Protein AF-A0AAU0W677-F1 (afdb_monomer_lite)

Foldseek 3Di:
DDDPLLLLVLLVVLQQAAQPVVQVDDDDPDDPGHGHDLVQLCVQLVHDSVVNVCSNVCVDQADDPSSLVSSCVSSVPDQVSSCSSQVSNVHHRQADLAFDLDDDPVNVVVQAVPLLWWKWKAILLQATFFTYVLVCLQFNDLVPLPADNRHLLSSQQPQDPPDRPQRSTPFDKAWPVGPLVVNLQSLLSLLVVCVNNVNHPVSVVSLVVSCVRGPSSVVSNPVNDHDHCAWTWMWTCHPPLGTAIWIWGWDADPPNNMTMIITHDPPPDPNSVSSVVSSVVRPPDDDRDGPDDPDDPPPDDPDDDDDDDDDDDDDDDDDDDDDDDDDD

Secondary structure (DSSP, 8-state):
-PPP-HHHHHHHHHHHHS-GGGGT----S---SSS--HHHHHHHHT--HHHHHHHHTT------HHHHHHHHHHTT--HHHHHHHHHHTT------SS---PPPHHHHHHHHH--SS-EEEE-TTSBEEEE-HHHHHHH--GGGS--GGGBHHHHHT---SSS--S-SSSS-EEESS-HHHHHHHHHHHHHHHHHH-TT-HHHHHHHHHHHHH-HHHHHHHHS-------EEEEEEEETTTEEEEEEEEEEEETTTTEEEEEEE--TTSHHHHHHHHHHHTS-SS--PPP---------PPPPPPPP---------------------

Radius of gyration: 30.68 Å; chains: 1; bounding box: 69×116×63 Å

pLDDT: mean 76.36, std 19.57, range [29.12, 96.31]

Structure (mmCIF, N/CA/C/O backbone):
data_AF-A0AAU0W677-F1
#
_entry.id   AF-A0AAU0W677-F1
#
loop_
_atom_site.group_PDB
_atom_site.id
_atom_site.type_symbol
_atom_site.label_atom_id
_atom_site.label_alt_id
_atom_site.label_comp_id
_atom_site.label_asym_id
_atom_site.label_entity_id
_atom_site.label_seq_id
_atom_site.pdbx_PDB_ins_code
_atom_site.Cartn_x
_atom_site.Cartn_y
_atom_site.Cartn_z
_atom_site.occupancy
_atom_site.B_iso_or_equiv
_atom_site.auth_seq_id
_atom_site.auth_comp_id
_atom_site.auth_asym_id
_atom_site.auth_atom_id
_atom_site.pdbx_PDB_model_num
ATOM 1 N N . MET A 1 1 ? -9.216 31.656 20.954 1.00 34.53 1 MET A N 1
ATOM 2 C CA . MET A 1 1 ? -10.032 30.830 20.037 1.00 34.53 1 MET A CA 1
ATOM 3 C C . MET A 1 1 ? -10.208 29.459 20.668 1.00 34.53 1 MET A C 1
ATOM 5 O O . MET A 1 1 ? -9.208 28.826 20.977 1.00 34.53 1 MET A O 1
ATOM 9 N N . ALA A 1 2 ? -11.440 29.054 20.987 1.00 43.66 2 ALA A N 1
ATOM 10 C CA . ALA A 1 2 ? -11.694 27.770 21.637 1.00 43.66 2 ALA A CA 1
ATOM 11 C C . ALA A 1 2 ? -11.355 26.629 20.665 1.00 43.66 2 ALA A C 1
ATOM 13 O O . ALA A 1 2 ? -11.921 26.569 19.579 1.00 43.66 2 ALA A O 1
ATOM 14 N N . SER A 1 3 ? -10.411 25.765 21.047 1.00 54.38 3 SER A N 1
ATOM 15 C CA . SER A 1 3 ? -10.082 24.542 20.310 1.00 54.38 3 SER A CA 1
ATOM 16 C C . SER A 1 3 ? -11.354 23.708 20.126 1.00 54.38 3 SER A C 1
ATOM 18 O O . SER A 1 3 ? -11.997 23.326 21.108 1.00 54.38 3 SER A O 1
ATOM 20 N N . THR A 1 4 ? -11.766 23.500 18.876 1.00 66.25 4 THR A N 1
ATOM 21 C CA . THR A 1 4 ? -12.970 22.741 18.531 1.00 66.25 4 THR A CA 1
ATOM 22 C C . THR A 1 4 ? -12.808 21.301 19.013 1.00 66.25 4 THR A C 1
ATOM 24 O O . THR A 1 4 ? -11.886 20.597 18.612 1.00 66.25 4 THR A O 1
ATOM 27 N N . ASN A 1 5 ? -13.708 20.845 19.890 1.00 82.50 5 ASN A N 1
ATOM 28 C CA . ASN A 1 5 ? -13.717 19.474 20.401 1.00 82.50 5 ASN A CA 1
ATOM 29 C C . ASN A 1 5 ? -14.200 18.488 19.322 1.00 82.50 5 ASN A C 1
ATOM 31 O O . ASN A 1 5 ? -15.335 18.006 19.368 1.00 82.50 5 ASN A O 1
ATOM 35 N N . HIS A 1 6 ? -13.344 18.198 18.342 1.00 84.44 6 HIS A N 1
ATOM 36 C CA . HIS A 1 6 ? -13.642 17.273 17.247 1.00 84.44 6 HIS A CA 1
ATOM 37 C C . HIS A 1 6 ? -14.085 15.894 17.762 1.00 84.44 6 HIS A C 1
ATOM 39 O O . HIS A 1 6 ? -15.033 15.321 17.229 1.00 84.44 6 HIS A O 1
ATOM 45 N N . PHE A 1 7 ? -13.482 15.411 18.856 1.00 87.81 7 PHE A N 1
ATOM 46 C CA . PHE A 1 7 ? -13.848 14.146 19.496 1.00 87.81 7 PHE A CA 1
ATOM 47 C C . PHE A 1 7 ? -15.289 14.130 20.011 1.00 87.81 7 PHE A C 1
ATOM 49 O O . PHE A 1 7 ? -16.065 13.245 19.656 1.00 87.81 7 PHE A O 1
ATOM 56 N N . GLY A 1 8 ? -15.679 15.110 20.829 1.00 89.00 8 GLY A N 1
ATOM 57 C CA . GLY A 1 8 ? -17.031 15.137 21.391 1.00 89.00 8 GLY A CA 1
ATOM 58 C C . GLY A 1 8 ? -18.118 15.406 20.354 1.00 89.00 8 GLY A C 1
ATOM 59 O O . GLY A 1 8 ? -19.223 14.882 20.494 1.00 89.00 8 GLY A O 1
ATOM 60 N N . VAL A 1 9 ? -17.804 16.160 19.295 1.00 88.75 9 VAL A N 1
ATOM 61 C CA . VAL A 1 9 ? -18.711 16.359 18.153 1.00 88.75 9 VAL A CA 1
ATOM 62 C C . VAL A 1 9 ? -18.937 15.040 17.410 1.00 88.75 9 VAL A C 1
ATOM 64 O O . VAL A 1 9 ? -20.088 14.656 17.201 1.00 88.75 9 VAL A O 1
ATOM 67 N N . ALA A 1 10 ? -17.865 14.317 17.073 1.00 88.75 10 ALA A N 1
ATOM 68 C CA . ALA A 1 10 ? -17.961 13.025 16.395 1.00 88.75 10 ALA A CA 1
ATOM 69 C C . ALA A 1 10 ? -18.711 11.990 17.253 1.00 88.75 10 ALA A C 1
ATOM 71 O O . ALA A 1 10 ? -19.648 11.342 16.779 1.00 88.75 10 ALA A O 1
ATOM 72 N N . LEU A 1 11 ? -18.374 11.905 18.546 1.00 89.19 11 LEU A N 1
ATOM 73 C CA . LEU A 1 11 ? -19.016 11.007 19.506 1.00 89.19 11 LEU A CA 1
ATOM 74 C C . LEU A 1 11 ? -20.527 11.257 19.611 1.00 89.19 11 LEU A C 1
ATOM 76 O O . LEU A 1 11 ? -21.315 10.311 19.557 1.00 89.19 11 LEU A O 1
ATOM 80 N N . ARG A 1 12 ? -20.940 12.528 19.715 1.00 88.88 12 ARG A N 1
ATOM 81 C CA . ARG A 1 12 ? -22.358 12.909 1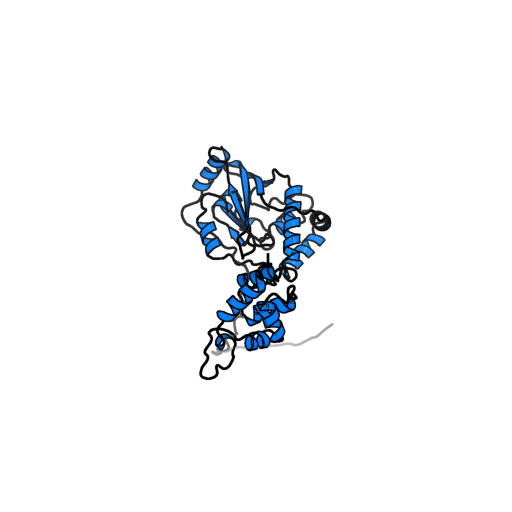9.735 1.00 88.88 12 ARG A CA 1
ATOM 82 C C . ARG A 1 12 ? -23.059 12.506 18.437 1.00 88.88 12 ARG A C 1
ATOM 84 O O . ARG A 1 12 ? -24.114 11.878 18.495 1.00 88.88 12 ARG A O 1
ATOM 91 N N . GLY A 1 13 ? -22.453 12.818 17.292 1.00 88.38 13 GLY A N 1
ATOM 92 C CA . GLY A 1 13 ? -23.018 12.511 15.979 1.00 88.38 13 GLY A CA 1
ATOM 93 C C . GLY A 1 13 ? -23.208 11.011 15.734 1.00 88.38 13 GLY A C 1
ATOM 94 O O . GLY A 1 13 ? -24.194 10.609 15.123 1.00 88.38 13 GLY A O 1
ATOM 95 N N . TRP A 1 14 ? -22.302 10.150 16.206 1.00 88.69 14 TRP A N 1
ATOM 96 C CA . TRP A 1 14 ? -22.493 8.692 16.132 1.00 88.69 14 TRP A CA 1
ATOM 97 C C . TRP A 1 14 ? -23.522 8.169 17.133 1.00 88.69 14 TRP A C 1
ATOM 99 O O . TRP A 1 14 ? -24.350 7.335 16.771 1.00 88.69 14 TRP A O 1
ATOM 109 N N . ARG A 1 15 ? -23.537 8.694 18.364 1.00 89.94 15 ARG A N 1
ATOM 110 C CA . ARG A 1 15 ? -24.525 8.307 19.381 1.00 89.94 15 ARG A CA 1
ATOM 111 C C . ARG A 1 15 ? -25.963 8.572 18.915 1.00 89.94 15 ARG A C 1
ATOM 113 O O . ARG A 1 15 ? -26.842 7.743 19.137 1.00 89.94 15 ARG A O 1
ATOM 120 N N . GLU A 1 16 ? -26.198 9.708 18.266 1.00 87.00 16 GLU A N 1
ATOM 121 C CA . GLU A 1 16 ? -27.524 10.120 17.780 1.00 87.00 16 GLU A CA 1
ATOM 122 C C . GLU A 1 16 ? -27.992 9.329 16.548 1.00 87.00 16 GLU A C 1
ATOM 124 O O . GLU A 1 16 ? -29.194 9.193 16.330 1.00 87.00 16 GLU A O 1
ATOM 129 N N . ARG A 1 17 ? -27.063 8.742 15.780 1.00 83.50 17 ARG A N 1
ATOM 130 C CA . ARG A 1 17 ? -27.373 7.895 14.616 1.00 83.50 17 ARG A CA 1
ATOM 131 C C . ARG A 1 17 ? -27.697 6.440 14.971 1.00 83.50 17 ARG A C 1
ATOM 133 O O . ARG A 1 17 ? -28.360 5.769 14.184 1.00 83.50 17 ARG A O 1
ATOM 140 N N . PHE A 1 18 ? -27.231 5.928 16.112 1.00 75.44 18 PHE A N 1
ATOM 141 C CA . PHE A 1 18 ? -27.279 4.490 16.398 1.00 75.44 18 PHE A CA 1
ATOM 142 C C . PHE A 1 18 ? -28.608 4.022 17.016 1.00 75.44 18 PHE A C 1
ATOM 144 O O . PHE A 1 18 ? -29.054 4.559 18.029 1.00 75.44 18 PHE A O 1
ATOM 151 N N . SER A 1 19 ? -29.230 2.983 16.444 1.00 68.62 19 SER A N 1
ATOM 152 C CA . SER A 1 19 ? -30.512 2.458 16.938 1.00 68.62 19 SER A CA 1
ATOM 153 C C . SER A 1 19 ? -30.347 1.659 18.245 1.00 68.62 19 SER A C 1
ATOM 155 O O . SER A 1 19 ? -29.601 0.681 18.268 1.00 68.62 19 SER A O 1
ATOM 157 N N . PRO A 1 20 ? -31.096 1.984 19.314 1.00 65.44 20 PRO A N 1
ATOM 158 C CA . PRO A 1 20 ? -31.067 1.257 20.590 1.00 65.44 20 PRO A CA 1
ATOM 159 C C . PRO A 1 20 ? -31.452 -0.223 20.471 1.00 65.44 20 PRO A C 1
ATOM 161 O O . PRO A 1 20 ? -30.885 -1.071 21.157 1.00 65.44 20 PRO A O 1
ATOM 164 N N . LEU A 1 21 ? -32.381 -0.537 19.558 1.00 61.59 21 LEU A N 1
ATOM 165 C CA . LEU A 1 21 ? -32.833 -1.906 19.289 1.00 61.59 21 LEU A CA 1
ATOM 166 C C . LEU A 1 21 ? -31.695 -2.788 18.753 1.00 61.59 21 LEU A C 1
ATOM 168 O O . LEU A 1 21 ? -31.626 -3.969 19.078 1.00 61.59 21 LEU A O 1
ATOM 172 N N . ALA A 1 22 ? -30.756 -2.211 17.995 1.00 58.91 22 ALA A N 1
ATOM 173 C CA . ALA A 1 22 ? -29.592 -2.932 17.478 1.00 58.91 22 ALA A CA 1
ATOM 174 C C . ALA A 1 22 ? -28.571 -3.305 18.576 1.00 58.91 22 ALA A C 1
ATOM 176 O O . ALA A 1 22 ? -27.685 -4.127 18.332 1.00 58.91 22 ALA A O 1
ATOM 177 N N . SER A 1 23 ? -28.707 -2.742 19.784 1.00 57.22 23 SER A N 1
ATOM 178 C CA . SER A 1 23 ? -27.854 -3.012 20.951 1.00 57.22 23 SER A CA 1
ATOM 179 C C . SER A 1 23 ? -28.478 -3.971 21.972 1.00 57.22 23 SER A C 1
ATOM 181 O O . SER A 1 23 ? -27.866 -4.208 23.009 1.00 57.22 23 SER A O 1
ATOM 183 N N . GLY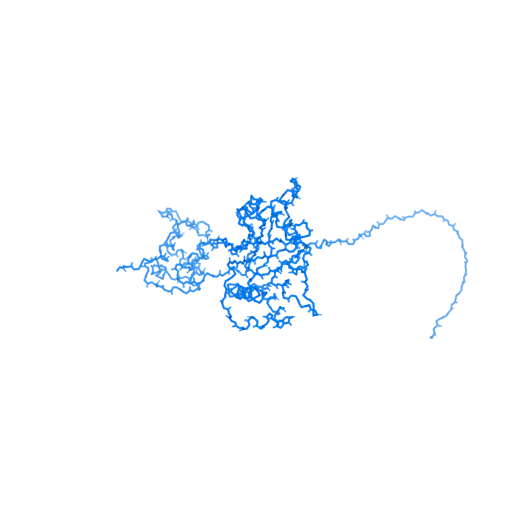 A 1 24 ? -29.668 -4.525 21.704 1.00 58.47 24 GLY A N 1
ATOM 184 C CA . GLY A 1 24 ? -30.358 -5.435 22.629 1.00 58.47 24 GLY A CA 1
ATOM 185 C C . GLY A 1 24 ? -30.970 -4.749 23.857 1.00 58.47 24 GLY A C 1
ATOM 186 O O . GLY A 1 24 ? -31.276 -5.421 24.835 1.00 58.47 24 GLY A O 1
ATOM 187 N N . LEU A 1 25 ? -31.136 -3.421 23.822 1.00 64.69 25 LEU A N 1
ATOM 188 C CA . LEU A 1 25 ? -31.775 -2.661 24.896 1.00 64.69 25 LEU A CA 1
ATOM 189 C C . LEU A 1 25 ? -33.298 -2.665 24.715 1.00 64.69 25 LEU A C 1
ATOM 191 O O . LEU A 1 25 ? -33.803 -2.330 23.639 1.00 64.69 25 LEU A O 1
ATOM 195 N N . GLU A 1 26 ? -34.030 -3.005 25.777 1.00 58.03 26 GLU A N 1
ATOM 196 C CA . GLU A 1 26 ? -35.492 -2.939 25.790 1.00 58.03 26 GLU A CA 1
ATOM 197 C C . GLU A 1 26 ? -35.959 -1.488 25.605 1.00 58.03 26 GLU A C 1
ATOM 199 O O . GLU A 1 26 ? -35.554 -0.565 26.316 1.00 58.03 26 GLU A O 1
ATOM 204 N N . THR A 1 27 ? -36.813 -1.261 24.609 1.00 58.28 27 THR A N 1
ATOM 205 C CA . THR A 1 27 ? -37.378 0.063 24.340 1.00 58.28 27 THR A CA 1
ATOM 206 C C . THR A 1 27 ? -38.666 0.226 25.140 1.00 58.28 27 THR A C 1
ATOM 208 O O . THR A 1 27 ? -39.712 -0.287 24.764 1.00 58.28 27 THR A O 1
ATOM 211 N N . GLY A 1 28 ? -38.595 0.948 26.263 1.00 58.94 28 GLY A N 1
ATOM 212 C CA . GLY A 1 28 ? -39.790 1.325 27.024 1.00 58.94 28 GLY A CA 1
ATOM 213 C C . GLY A 1 28 ? -40.776 2.169 26.191 1.00 58.94 28 GLY A C 1
ATOM 214 O O . GLY A 1 28 ? -40.360 2.846 25.240 1.00 58.94 28 GLY A O 1
ATOM 215 N N . PRO A 1 29 ? -42.080 2.166 26.530 1.00 52.78 29 PRO A N 1
ATOM 216 C CA . PRO A 1 29 ? -43.092 2.877 25.758 1.00 52.78 29 PRO A CA 1
ATOM 217 C C . PRO A 1 29 ? -42.885 4.399 25.878 1.00 52.78 29 PRO A C 1
ATOM 219 O O . PRO A 1 29 ? -42.709 4.925 26.973 1.00 52.78 29 PRO A O 1
ATOM 222 N N . ALA A 1 30 ? -42.916 5.099 24.734 1.00 57.69 30 ALA A N 1
ATOM 223 C CA . ALA A 1 30 ? -42.720 6.550 24.548 1.00 57.69 30 ALA A CA 1
ATOM 224 C C . ALA A 1 30 ? -41.264 7.079 24.567 1.00 57.69 30 ALA A C 1
ATOM 226 O O . ALA A 1 30 ? -40.890 7.970 25.338 1.00 57.69 30 ALA A O 1
ATOM 227 N N . ARG A 1 31 ? -40.433 6.608 23.629 1.00 61.81 31 ARG A N 1
ATOM 228 C CA . ARG A 1 31 ? -39.097 7.174 23.376 1.00 61.81 31 ARG A CA 1
ATOM 229 C C . ARG A 1 31 ? -39.178 8.447 22.514 1.00 61.81 31 ARG A C 1
ATOM 231 O O . ARG A 1 31 ? -39.561 8.385 21.355 1.00 61.81 31 ARG A O 1
ATOM 238 N N . ARG A 1 32 ? -38.786 9.599 23.080 1.00 59.56 32 ARG A N 1
ATOM 239 C CA . ARG A 1 32 ? -38.836 10.935 22.433 1.00 59.56 32 ARG A CA 1
ATOM 240 C C . ARG A 1 32 ? -37.586 11.350 21.642 1.00 59.56 32 ARG A C 1
ATOM 242 O O . ARG A 1 32 ? -37.649 12.340 20.926 1.00 59.56 32 ARG A O 1
ATOM 249 N N . ILE A 1 33 ? -36.457 10.653 21.791 1.00 58.59 33 ILE A N 1
ATOM 250 C CA . ILE A 1 33 ? -35.172 11.050 21.189 1.00 58.59 33 ILE A CA 1
ATOM 251 C C . ILE A 1 33 ? -34.643 9.897 20.319 1.00 58.59 33 ILE A C 1
ATOM 253 O O . ILE A 1 33 ? -34.526 8.782 20.846 1.00 58.59 33 ILE A O 1
ATOM 257 N N . PRO A 1 34 ? -34.332 10.136 19.027 1.00 66.25 34 PRO A N 1
ATOM 258 C CA . PRO A 1 34 ? -33.659 9.155 18.182 1.00 66.25 34 PRO A CA 1
ATOM 259 C C . PRO A 1 34 ? -32.216 8.937 18.663 1.00 66.25 34 PRO A C 1
ATOM 261 O O . PRO A 1 34 ? -31.550 9.872 19.106 1.00 66.25 34 PRO A O 1
ATOM 264 N N . GLY A 1 35 ? -31.738 7.695 18.603 1.00 81.31 35 GLY A N 1
ATOM 265 C CA . GLY A 1 35 ? -30.371 7.348 18.994 1.00 81.31 35 GLY A CA 1
ATOM 266 C C . GLY A 1 35 ? -30.203 6.821 20.426 1.00 81.31 35 GLY A C 1
ATOM 267 O O . GLY A 1 35 ? -31.161 6.687 21.204 1.00 81.31 35 GLY A O 1
ATOM 268 N N . LEU A 1 36 ? -28.950 6.532 20.784 1.00 84.88 36 LEU A N 1
ATOM 269 C CA . LEU A 1 36 ? -28.557 6.105 22.128 1.00 84.88 36 LEU A CA 1
ATOM 270 C C . LEU A 1 36 ? -28.574 7.289 23.112 1.00 84.88 36 LEU A C 1
ATOM 272 O O . LEU A 1 36 ? -28.091 8.390 22.827 1.00 84.88 36 LEU A O 1
ATOM 276 N N . ARG A 1 37 ? -29.094 7.070 24.319 1.00 88.50 37 ARG A N 1
ATOM 277 C CA . ARG A 1 37 ? -28.937 7.999 25.446 1.00 88.50 37 ARG A CA 1
ATOM 278 C C . ARG A 1 37 ? -27.499 7.940 25.959 1.00 88.50 37 ARG A C 1
ATOM 280 O O . ARG A 1 37 ? -26.788 6.958 25.763 1.00 88.50 37 ARG A O 1
ATOM 287 N N . ARG A 1 38 ? -27.064 8.988 26.663 1.00 90.62 38 ARG A N 1
ATOM 288 C CA . ARG A 1 38 ? -25.734 9.008 27.301 1.00 90.62 38 ARG A CA 1
ATOM 289 C C . ARG A 1 38 ? -25.568 7.875 28.314 1.00 90.62 38 ARG A C 1
ATOM 291 O O . ARG A 1 38 ? -24.503 7.281 28.376 1.00 90.62 38 ARG A O 1
ATOM 298 N N . GLU A 1 39 ? -26.633 7.566 29.050 1.00 89.62 39 GLU A N 1
ATOM 299 C CA . GLU A 1 39 ? -26.701 6.455 30.009 1.00 89.62 39 GLU A CA 1
ATOM 300 C C . GLU A 1 39 ? -26.501 5.099 29.327 1.00 89.62 39 GLU A C 1
ATOM 302 O O . GLU A 1 39 ? -25.704 4.287 29.785 1.00 89.62 39 GLU A O 1
ATOM 307 N N . GLU A 1 40 ? -27.167 4.882 28.193 1.00 89.31 40 GLU A N 1
ATOM 308 C CA . GLU A 1 40 ? -27.063 3.643 27.420 1.00 89.31 40 GLU A CA 1
ATOM 309 C C . GLU A 1 40 ? -25.667 3.480 26.808 1.00 89.31 40 GLU A C 1
ATOM 311 O O . GLU A 1 40 ? -25.082 2.404 26.894 1.00 89.31 40 GLU A O 1
ATOM 316 N N . LEU A 1 41 ? -25.094 4.550 26.239 1.00 89.75 41 LEU A N 1
ATOM 317 C CA . LEU A 1 41 ? -23.720 4.524 25.731 1.00 89.75 41 LEU A CA 1
ATOM 318 C C . LEU A 1 41 ? -22.715 4.245 26.855 1.00 89.75 41 LEU A C 1
ATOM 320 O O . LEU A 1 41 ? -21.812 3.433 26.678 1.00 89.75 41 LEU A O 1
ATOM 324 N N . ALA A 1 42 ? -22.874 4.904 28.005 1.00 91.31 42 ALA A N 1
ATOM 325 C CA . ALA A 1 42 ? -22.025 4.692 29.171 1.00 91.31 42 ALA A CA 1
ATOM 326 C C . ALA A 1 42 ? -22.091 3.232 29.641 1.00 91.31 42 ALA A C 1
ATOM 328 O O . ALA A 1 42 ? -21.050 2.607 29.834 1.00 91.31 42 ALA A O 1
ATOM 329 N N . HIS A 1 43 ? -23.296 2.664 29.720 1.00 89.94 43 HIS A N 1
ATOM 330 C CA . HIS A 1 43 ? -23.503 1.261 30.064 1.00 89.94 43 HIS A CA 1
ATOM 331 C C . HIS A 1 43 ? -22.829 0.310 29.060 1.00 89.94 43 HIS A C 1
ATOM 333 O O . HIS A 1 43 ? -22.034 -0.538 29.462 1.00 89.94 43 HIS A O 1
ATOM 339 N N . LEU A 1 44 ? -23.061 0.493 27.755 1.00 86.75 44 LEU A N 1
ATOM 340 C CA . LEU A 1 44 ? -22.468 -0.343 26.698 1.00 86.75 44 LEU A CA 1
ATOM 341 C C . LEU A 1 44 ? -20.934 -0.237 26.634 1.00 86.75 44 LEU A C 1
ATOM 343 O O . LEU A 1 44 ? -20.252 -1.208 26.300 1.00 86.75 44 LEU A O 1
ATOM 347 N N . ALA A 1 45 ? -20.382 0.937 26.944 1.00 87.19 45 ALA A N 1
ATOM 348 C CA . ALA A 1 45 ? -18.943 1.178 26.951 1.00 87.19 45 ALA A CA 1
ATOM 349 C C . ALA A 1 45 ? -18.265 0.808 28.285 1.00 87.19 45 ALA A C 1
ATOM 351 O O . ALA A 1 45 ? -17.038 0.824 28.349 1.00 87.19 45 ALA A O 1
ATOM 352 N N . GLY A 1 46 ? -19.023 0.480 29.340 1.00 89.19 46 GLY A N 1
ATOM 353 C CA . GLY A 1 46 ? -18.473 0.254 30.682 1.00 89.19 46 GLY A CA 1
ATOM 354 C C . GLY A 1 46 ? -17.864 1.518 31.305 1.00 89.19 46 GLY A C 1
ATOM 355 O O . GLY A 1 46 ? -16.870 1.441 32.022 1.00 89.19 46 GLY A O 1
ATOM 356 N N . LEU A 1 47 ? -18.424 2.689 30.995 1.00 92.62 47 LEU A N 1
ATOM 357 C CA . LEU A 1 47 ? -17.966 4.001 31.457 1.00 92.62 47 LEU A CA 1
ATOM 358 C C . LEU A 1 47 ? -19.006 4.643 32.382 1.00 92.62 47 LEU A C 1
ATOM 360 O O . LEU A 1 47 ? -20.174 4.263 32.391 1.00 92.62 47 LEU A O 1
ATOM 364 N N . SER A 1 48 ? -18.608 5.669 33.138 1.00 93.25 48 SER A N 1
ATOM 365 C CA . SER A 1 48 ? -19.574 6.478 33.885 1.00 93.25 48 SER A CA 1
ATOM 366 C C . SER A 1 48 ? -20.287 7.480 32.970 1.00 93.25 48 SER A C 1
ATOM 368 O O . SER A 1 48 ? -19.699 8.029 32.033 1.00 93.25 48 SER A O 1
ATOM 370 N N . VAL A 1 49 ? -21.561 7.759 33.266 1.00 93.56 49 VAL A N 1
ATOM 371 C CA . VAL A 1 49 ? -22.370 8.734 32.510 1.00 93.56 49 VAL A CA 1
ATOM 372 C C . VAL A 1 49 ? -21.722 10.120 32.529 1.00 93.56 49 VAL A C 1
ATOM 374 O O . VAL A 1 49 ? -21.624 10.772 31.490 1.00 93.56 49 VAL A O 1
ATOM 377 N N . ASP A 1 50 ? -21.211 10.541 33.690 1.00 92.38 50 ASP A N 1
ATOM 378 C CA . ASP A 1 50 ? -20.487 11.807 33.845 1.00 92.38 50 ASP A CA 1
ATOM 379 C C . ASP A 1 50 ? -19.251 11.884 32.934 1.00 92.38 50 ASP A C 1
ATOM 381 O O . ASP A 1 50 ? -18.981 12.917 32.318 1.00 92.38 50 ASP A O 1
ATOM 385 N N . TYR A 1 51 ? -18.524 10.777 32.772 1.00 91.31 51 TYR A N 1
ATOM 386 C CA . TYR A 1 51 ? -17.353 10.752 31.904 1.00 91.31 51 TYR A CA 1
ATOM 387 C C . TYR A 1 51 ? -17.729 10.900 30.424 1.00 91.31 51 TYR A C 1
ATOM 389 O O . TYR A 1 51 ? -17.107 11.694 29.717 1.00 91.31 51 TYR A O 1
ATOM 397 N N . VAL A 1 52 ? -18.803 10.244 29.968 1.00 90.38 52 VAL A N 1
ATOM 398 C CA . VAL A 1 52 ? -19.350 10.438 28.609 1.00 90.38 52 VAL A CA 1
ATOM 399 C C . VAL A 1 52 ? -19.783 11.893 28.385 1.00 90.38 52 VAL A C 1
ATOM 401 O O . VAL A 1 52 ? -19.490 12.470 27.336 1.00 90.38 52 VAL A O 1
ATOM 404 N N . VAL A 1 53 ? -20.418 12.528 29.378 1.00 92.44 53 VAL A N 1
ATOM 405 C CA . VAL A 1 53 ? -20.789 13.955 29.319 1.00 92.44 53 VAL A CA 1
ATOM 406 C C . VAL A 1 53 ? -19.550 14.843 29.177 1.00 92.44 53 VAL A C 1
ATOM 408 O O . VAL A 1 53 ? -19.523 15.726 28.315 1.00 92.44 53 VAL A O 1
ATOM 411 N N . ARG A 1 54 ? -18.503 14.605 29.977 1.00 90.50 54 ARG A N 1
ATOM 412 C CA . ARG A 1 54 ? -17.252 15.380 29.914 1.00 90.50 54 ARG A CA 1
ATOM 413 C C . ARG A 1 54 ? -16.517 15.217 28.584 1.00 90.50 54 ARG A C 1
ATOM 415 O O . ARG A 1 54 ? -15.933 16.196 28.111 1.00 90.50 54 ARG A O 1
ATOM 422 N N . LEU A 1 55 ? -16.567 14.032 27.975 1.00 90.31 55 LEU A N 1
ATOM 423 C CA . LEU A 1 55 ? -16.012 13.770 26.643 1.00 90.31 55 LEU A CA 1
ATOM 424 C C . LEU A 1 55 ? -16.777 14.531 25.547 1.00 90.31 55 LEU A C 1
ATOM 426 O O . LEU A 1 55 ? -16.161 15.250 24.758 1.00 90.31 55 LEU A O 1
ATOM 430 N N . GLU A 1 56 ? -18.115 14.470 25.536 1.00 90.75 56 GLU A N 1
ATOM 431 C CA . GLU A 1 56 ? -18.934 15.234 24.575 1.00 90.75 56 GLU A CA 1
ATOM 432 C C . GLU A 1 56 ? -18.715 16.754 24.695 1.00 90.75 56 GLU A C 1
ATOM 434 O O . GLU A 1 56 ? -18.709 17.468 23.694 1.00 90.75 56 GLU A O 1
ATOM 439 N N . GLN A 1 57 ? -18.523 17.261 25.915 1.00 89.62 57 GLN A N 1
ATOM 440 C CA . GLN A 1 57 ? -18.322 18.689 26.194 1.00 89.62 57 GLN A CA 1
ATOM 441 C C . GLN A 1 57 ? -16.876 19.174 25.999 1.00 89.62 57 GLN A C 1
ATOM 443 O O . GLN A 1 57 ? -16.623 20.372 26.098 1.00 89.62 57 GLN A O 1
ATOM 448 N N . GLY A 1 58 ? -15.917 18.275 25.762 1.00 85.06 58 GLY A N 1
ATOM 449 C CA . GLY A 1 58 ? -14.506 18.634 25.539 1.00 85.06 58 GLY A CA 1
ATOM 450 C C . GLY A 1 58 ? -13.755 19.009 26.811 1.00 85.06 58 GLY A C 1
ATOM 451 O O . GLY A 1 58 ? -12.701 19.648 26.763 1.00 85.06 58 GLY A O 1
ATOM 452 N N . ARG A 1 59 ? -14.310 18.619 27.963 1.00 85.12 59 ARG A N 1
ATOM 453 C CA . ARG A 1 59 ? -13.714 18.810 29.290 1.00 85.12 59 ARG A CA 1
ATOM 454 C C . ARG A 1 59 ? -12.739 17.684 29.643 1.00 85.12 59 ARG A C 1
ATOM 456 O O . ARG A 1 59 ? -11.841 17.899 30.445 1.00 85.12 59 ARG A O 1
ATOM 463 N N . ALA A 1 60 ? -12.882 16.511 29.024 1.00 83.06 60 ALA A N 1
ATOM 464 C CA . ALA A 1 60 ? -11.898 15.431 29.058 1.00 83.06 60 ALA A CA 1
ATOM 465 C C . ALA A 1 60 ? -11.164 15.380 27.708 1.00 83.06 60 ALA A C 1
ATOM 467 O O . ALA A 1 60 ? -11.753 14.981 26.709 1.00 83.06 60 ALA A O 1
ATOM 468 N N . ARG A 1 61 ? -9.905 15.843 27.671 1.00 67.44 61 ARG A N 1
ATOM 469 C CA . ARG A 1 61 ? -9.176 16.111 26.412 1.00 67.44 61 ARG A CA 1
ATOM 470 C C . ARG A 1 61 ? -8.314 14.955 25.898 1.00 67.44 61 ARG A C 1
ATOM 472 O O . ARG A 1 61 ? -7.998 14.954 24.722 1.00 67.44 61 ARG A O 1
ATOM 479 N N . ASN A 1 62 ? -8.005 13.969 26.744 1.00 72.31 62 ASN A N 1
ATOM 480 C CA . ASN A 1 62 ? -7.141 12.833 26.405 1.00 72.31 62 ASN A CA 1
ATOM 481 C C . ASN A 1 62 ? -7.770 11.514 26.902 1.00 72.31 62 ASN A C 1
ATOM 483 O O . ASN A 1 62 ? -7.365 11.007 27.953 1.00 72.31 62 ASN A O 1
ATOM 487 N N . PRO A 1 63 ? -8.813 10.977 26.241 1.00 85.88 63 PRO A N 1
ATOM 488 C CA . PRO A 1 63 ? -9.290 9.631 26.551 1.00 85.88 63 PRO A CA 1
ATOM 489 C C . PRO A 1 63 ? -8.196 8.601 26.236 1.00 85.88 63 PRO A C 1
ATOM 491 O O . PRO A 1 63 ? -7.428 8.770 25.294 1.00 85.88 63 PRO A O 1
ATOM 494 N N . SER A 1 64 ? -8.112 7.523 27.016 1.00 80.25 64 SER A N 1
ATOM 495 C CA . SER A 1 64 ? -7.149 6.451 26.745 1.00 80.25 64 SER A CA 1
ATOM 496 C C . SER A 1 64 ? -7.566 5.607 25.535 1.00 80.25 64 SER A C 1
ATOM 498 O O . SER A 1 64 ? -8.743 5.553 25.171 1.00 80.25 64 SER A O 1
ATOM 500 N N . VAL A 1 65 ? -6.616 4.863 24.960 1.00 74.88 65 VAL A N 1
ATOM 501 C CA . VAL A 1 65 ? -6.878 3.861 23.905 1.00 74.88 65 VAL A CA 1
ATOM 502 C C . VAL A 1 65 ? -7.997 2.899 24.309 1.00 74.88 65 VAL A C 1
ATOM 504 O O . VAL A 1 65 ? -8.877 2.606 23.502 1.00 74.88 65 VAL A O 1
ATOM 507 N N . GLN A 1 66 ? -8.019 2.450 25.566 1.00 73.31 66 GLN A N 1
ATOM 508 C CA . GLN A 1 66 ? -9.062 1.557 26.080 1.00 73.31 66 GLN A CA 1
ATOM 509 C C . GLN A 1 66 ? -10.448 2.214 26.054 1.00 73.31 66 GLN A C 1
ATOM 511 O O . GLN A 1 66 ? -11.411 1.587 25.615 1.00 73.31 66 GLN A O 1
ATOM 516 N N . VAL A 1 67 ? -10.547 3.485 26.458 1.00 86.88 67 VAL A N 1
ATOM 517 C CA . VAL A 1 67 ? -11.803 4.253 26.434 1.00 86.88 67 VAL A CA 1
ATOM 518 C C . VAL A 1 67 ? -12.304 4.421 25.000 1.00 86.88 67 VAL A C 1
ATOM 520 O O . VAL A 1 67 ? -13.471 4.150 24.725 1.00 86.88 67 VAL A O 1
ATOM 523 N N . VAL A 1 68 ? -11.433 4.826 24.072 1.00 87.81 68 VAL A N 1
ATOM 524 C CA . VAL A 1 68 ? -11.817 5.031 22.665 1.00 87.81 68 VAL A CA 1
ATOM 525 C C . VAL A 1 68 ? -12.200 3.707 21.993 1.00 87.81 68 VAL A C 1
ATOM 527 O O . VAL A 1 68 ? -13.195 3.654 21.272 1.00 87.81 68 VAL A O 1
ATOM 530 N N . THR A 1 69 ? -11.498 2.613 22.308 1.00 78.94 69 THR A N 1
ATOM 531 C CA . THR A 1 69 ? -11.848 1.253 21.854 1.00 78.94 69 THR A CA 1
ATOM 532 C C . THR A 1 69 ? -13.229 0.834 22.360 1.00 78.94 69 THR A C 1
ATOM 534 O O . THR A 1 69 ? -14.055 0.339 21.591 1.00 78.94 69 THR A O 1
ATOM 537 N N . ALA A 1 70 ? -13.507 1.045 23.651 1.00 80.81 70 ALA A N 1
ATOM 538 C CA . ALA A 1 70 ? -14.782 0.686 24.260 1.00 80.81 70 ALA A CA 1
ATOM 539 C C . ALA A 1 70 ? -15.950 1.479 23.655 1.00 80.81 70 ALA A C 1
ATOM 541 O O . ALA A 1 70 ? -16.994 0.892 23.367 1.00 80.81 70 ALA A O 1
ATOM 542 N N . LEU A 1 71 ? -15.754 2.776 23.399 1.00 89.88 71 LEU A N 1
ATOM 543 C CA . LEU A 1 71 ? -16.735 3.637 22.733 1.00 89.88 71 LEU A CA 1
ATOM 544 C C . LEU A 1 71 ? -16.983 3.214 21.281 1.00 89.88 71 LEU A C 1
ATOM 546 O O . LEU A 1 71 ? -18.139 3.094 20.882 1.00 89.88 71 LEU A O 1
ATOM 550 N N . ALA A 1 72 ? -15.929 2.930 20.509 1.00 87.56 72 ALA A N 1
ATOM 551 C CA . ALA A 1 72 ? -16.068 2.455 19.133 1.00 87.56 72 ALA A CA 1
ATOM 552 C C . ALA A 1 72 ? -16.847 1.132 19.058 1.00 87.56 72 ALA A C 1
ATOM 554 O O . ALA A 1 72 ? -17.727 0.974 18.214 1.00 87.56 72 ALA A O 1
ATOM 555 N N . ARG A 1 73 ? -16.580 0.205 19.990 1.00 82.19 73 ARG A N 1
ATOM 556 C CA . ARG A 1 73 ? -17.312 -1.064 20.110 1.00 82.19 73 ARG A CA 1
ATOM 557 C C . ARG A 1 73 ? -18.773 -0.853 20.517 1.00 82.19 73 ARG A C 1
ATOM 559 O O . ARG A 1 73 ? -19.655 -1.466 19.924 1.00 82.19 73 ARG A O 1
ATOM 566 N N . ALA A 1 74 ? -19.035 0.006 21.503 1.00 87.12 74 ALA A N 1
ATOM 567 C CA . ALA A 1 74 ? -20.386 0.305 21.984 1.00 87.12 74 ALA A CA 1
ATOM 568 C C . ALA A 1 74 ? -21.266 0.950 20.901 1.00 87.12 74 ALA A C 1
ATOM 570 O O . ALA A 1 74 ? -22.457 0.659 20.817 1.00 87.12 74 ALA A O 1
ATOM 571 N N . LEU A 1 75 ? -20.664 1.786 20.053 1.00 88.06 75 LEU A N 1
ATOM 572 C CA . LEU A 1 75 ? -21.312 2.434 18.911 1.00 88.06 75 LEU A CA 1
ATOM 573 C C . LEU A 1 75 ? -21.313 1.571 17.639 1.00 88.06 75 LEU A C 1
ATOM 575 O O . LEU A 1 75 ? -21.839 2.012 16.623 1.00 88.06 75 LEU A O 1
ATOM 579 N N . ARG A 1 76 ? -20.719 0.367 17.693 1.00 80.25 76 ARG A N 1
ATOM 580 C CA . ARG A 1 76 ? -20.505 -0.547 16.557 1.00 80.25 76 ARG A CA 1
ATOM 581 C C . ARG A 1 76 ? -19.980 0.163 15.304 1.00 80.25 76 ARG A C 1
ATOM 583 O O . ARG A 1 76 ? -20.466 -0.088 14.205 1.00 80.25 76 ARG A O 1
ATOM 590 N N . LEU A 1 77 ? -19.006 1.050 15.499 1.00 81.69 77 LEU A N 1
ATOM 591 C CA . LEU A 1 77 ? -18.382 1.794 14.410 1.00 81.69 77 LEU A CA 1
ATOM 592 C C . LEU A 1 77 ? -17.712 0.836 13.427 1.00 81.69 77 LEU A C 1
ATOM 594 O O . LEU A 1 77 ? -17.082 -0.144 13.843 1.00 81.69 77 LEU A O 1
ATOM 598 N N . ASP A 1 78 ? -17.811 1.143 12.136 1.00 74.44 78 ASP A N 1
ATOM 599 C CA . ASP A 1 78 ? -16.985 0.468 11.139 1.00 74.44 78 ASP A CA 1
ATOM 600 C C . ASP A 1 78 ? -15.498 0.857 11.291 1.00 74.44 78 ASP A C 1
ATOM 602 O O . ASP A 1 78 ? -15.133 1.720 12.096 1.00 74.44 78 ASP A O 1
ATOM 606 N N . THR A 1 79 ? -14.606 0.210 10.538 1.00 70.31 79 THR A N 1
ATOM 607 C CA . THR A 1 79 ? -13.158 0.467 10.615 1.00 70.31 79 THR A CA 1
ATOM 608 C C . THR A 1 79 ? -12.817 1.940 10.368 1.00 70.31 79 THR A C 1
ATOM 610 O O . THR A 1 79 ? -12.030 2.518 11.112 1.00 70.31 79 THR A O 1
ATOM 613 N N . SER A 1 80 ? -13.438 2.577 9.372 1.00 73.88 80 SER A N 1
ATOM 614 C CA . SER A 1 80 ? -13.159 3.972 9.012 1.00 73.88 80 SER A CA 1
ATOM 615 C C . SER A 1 80 ? -13.647 4.936 10.094 1.00 73.88 80 SER A C 1
ATOM 617 O O . SER A 1 80 ? -12.950 5.892 10.449 1.00 73.88 80 SER A O 1
ATOM 619 N N . GLU A 1 81 ? -14.835 4.685 10.637 1.00 84.31 81 GLU A N 1
ATOM 620 C CA . GLU A 1 81 ? -15.432 5.463 11.718 1.00 84.31 81 GLU A CA 1
ATOM 621 C C . GLU A 1 81 ? -14.650 5.316 13.025 1.00 84.31 81 GLU A C 1
ATOM 623 O O . GLU A 1 81 ? -14.333 6.316 13.673 1.00 84.31 81 GLU A O 1
ATOM 628 N N . ARG A 1 82 ? -14.260 4.088 13.384 1.00 84.38 82 ARG A N 1
ATOM 629 C CA . ARG A 1 82 ? -13.376 3.816 14.521 1.00 84.38 82 ARG A CA 1
ATOM 630 C C . ARG A 1 82 ? -12.076 4.591 14.359 1.00 84.38 82 ARG A C 1
ATOM 632 O O . ARG A 1 82 ? -11.704 5.342 15.253 1.00 84.38 82 ARG A O 1
ATOM 639 N N . ASP A 1 83 ? -11.410 4.472 13.219 1.00 82.50 83 ASP A N 1
ATOM 640 C CA . ASP A 1 83 ? -10.122 5.125 13.002 1.00 82.50 83 ASP A CA 1
ATOM 641 C C . ASP A 1 83 ? -10.245 6.657 13.024 1.00 82.50 83 ASP A C 1
ATOM 643 O O . ASP A 1 83 ? -9.353 7.351 13.517 1.00 82.50 83 ASP A O 1
ATOM 647 N N . HIS A 1 84 ? -11.372 7.203 12.554 1.00 84.44 84 HIS A N 1
ATOM 648 C CA . HIS A 1 84 ? -11.676 8.625 12.702 1.00 84.44 84 HIS A CA 1
ATOM 649 C C . HIS A 1 84 ? -11.844 9.019 14.175 1.00 84.44 84 HIS A C 1
ATOM 651 O O . HIS A 1 84 ? -11.251 10.010 14.596 1.00 84.44 84 HIS A O 1
ATOM 657 N N . LEU A 1 85 ? -12.561 8.226 14.979 1.00 86.88 85 LEU A N 1
ATOM 658 C CA . LEU A 1 85 ? -12.709 8.463 16.419 1.00 86.88 85 LEU A CA 1
ATOM 659 C C . LEU A 1 85 ? -11.346 8.470 17.139 1.00 86.88 85 LEU A C 1
ATOM 661 O O . LEU A 1 85 ? -11.113 9.329 17.990 1.00 86.88 85 LEU A O 1
ATOM 665 N N . PHE A 1 86 ? -10.435 7.565 16.766 1.00 85.44 86 PHE A N 1
ATOM 666 C CA . PHE A 1 86 ? -9.061 7.531 17.284 1.00 85.44 86 PHE A CA 1
ATOM 667 C C . PHE A 1 86 ? -8.265 8.781 16.905 1.00 85.44 86 PHE A C 1
ATOM 669 O O . PHE A 1 86 ? -7.698 9.429 17.785 1.00 85.44 86 PHE A O 1
ATOM 676 N N . ARG A 1 87 ? -8.302 9.195 15.632 1.00 85.25 87 ARG A N 1
ATOM 677 C CA . ARG A 1 87 ? -7.641 10.433 15.185 1.00 85.25 87 ARG A CA 1
ATOM 678 C C . ARG A 1 87 ? -8.204 11.676 15.875 1.00 85.25 87 ARG A C 1
ATOM 680 O O . ARG A 1 87 ? -7.434 12.548 16.263 1.00 85.25 87 ARG A O 1
ATOM 687 N N . CYS A 1 88 ? -9.518 11.748 16.096 1.00 87.19 88 CYS A N 1
ATOM 688 C CA . CYS A 1 88 ? -10.135 12.841 16.851 1.00 87.19 88 CYS A CA 1
ATOM 689 C C . CYS A 1 88 ? -9.677 12.896 18.317 1.00 87.19 88 CYS A C 1
ATOM 691 O O . CYS A 1 88 ? -9.725 13.968 18.916 1.00 87.19 88 CYS A O 1
ATOM 693 N N . ALA A 1 89 ? -9.249 11.766 18.886 1.00 84.94 89 ALA A N 1
ATOM 694 C CA . ALA A 1 89 ? -8.659 11.674 20.219 1.00 84.94 89 ALA A CA 1
ATOM 695 C C . ALA A 1 89 ? -7.133 11.880 20.231 1.00 84.94 89 ALA A C 1
ATOM 697 O O . ALA A 1 89 ? -6.514 11.698 21.277 1.00 84.94 89 ALA A O 1
ATOM 698 N N . SER A 1 90 ? -6.520 12.216 19.088 1.00 82.75 90 SER A N 1
ATOM 699 C CA . SER A 1 90 ? -5.061 12.258 18.914 1.00 82.75 90 SER A CA 1
ATOM 700 C C . SER A 1 90 ? -4.373 10.926 19.245 1.00 82.75 90 SER A C 1
ATOM 702 O O . SER A 1 90 ? -3.242 10.902 19.727 1.00 82.75 90 SER A O 1
ATOM 704 N N . LEU A 1 91 ? -5.061 9.809 18.997 1.00 75.69 91 LEU A N 1
ATOM 705 C CA . LEU A 1 91 ? -4.543 8.456 19.172 1.00 75.69 91 LEU A CA 1
ATOM 706 C C . LEU A 1 91 ? -4.325 7.790 17.811 1.00 75.69 91 LEU A C 1
ATOM 708 O O . LEU A 1 91 ? -5.085 8.010 16.864 1.00 75.69 91 LEU A O 1
ATOM 712 N N . ALA A 1 92 ? -3.320 6.919 17.736 1.00 69.56 92 ALA A N 1
ATOM 713 C CA . ALA A 1 92 ? -3.162 6.022 16.601 1.00 69.56 92 ALA A CA 1
ATOM 714 C C . ALA A 1 92 ? -4.343 5.030 16.567 1.00 69.56 92 ALA A C 1
ATOM 716 O O . ALA A 1 92 ? -4.641 4.418 17.600 1.00 69.56 92 ALA A O 1
ATOM 717 N N . PRO A 1 93 ? -5.038 4.870 15.426 1.00 73.31 93 PRO A N 1
ATOM 718 C CA . PRO A 1 93 ? -6.060 3.847 15.280 1.00 73.31 93 PRO A CA 1
ATOM 719 C C . PRO A 1 93 ? -5.507 2.452 15.590 1.00 73.31 93 PRO A C 1
ATOM 721 O O . PRO A 1 93 ? -4.381 2.149 15.194 1.00 73.31 93 PRO A O 1
ATOM 724 N N . PRO A 1 94 ? -6.272 1.582 16.268 1.00 63.59 94 PRO A N 1
ATOM 725 C CA . PRO A 1 94 ? -5.862 0.210 16.475 1.00 63.59 94 PRO A CA 1
ATOM 726 C C . PRO A 1 94 ? -5.925 -0.453 15.108 1.00 63.59 94 PRO A C 1
ATOM 728 O O . PRO A 1 94 ? -7.017 -0.596 14.551 1.00 63.59 94 PRO A O 1
ATOM 731 N N . ALA A 1 95 ? -4.791 -0.839 14.534 1.00 61.78 95 ALA A N 1
ATOM 732 C CA . ALA A 1 95 ? -4.852 -1.566 13.280 1.00 61.78 95 ALA A CA 1
ATOM 733 C C . ALA A 1 95 ? -5.712 -2.817 13.463 1.00 61.78 95 ALA A C 1
ATOM 735 O O . ALA A 1 95 ? -5.758 -3.417 14.545 1.00 61.78 95 ALA A O 1
ATOM 736 N N . GLY A 1 96 ? -6.459 -3.186 12.420 1.00 61.16 96 GLY A N 1
ATOM 737 C CA . GLY A 1 96 ? -7.036 -4.525 12.379 1.00 61.16 96 GLY A CA 1
ATOM 738 C C . GLY A 1 96 ? -5.923 -5.523 12.695 1.00 61.16 96 GLY A C 1
ATOM 739 O O . GLY A 1 96 ? -4.789 -5.304 12.292 1.00 61.16 96 GLY A O 1
ATOM 740 N N . GLY A 1 97 ? -6.208 -6.588 13.447 1.00 69.06 97 GLY A N 1
ATOM 741 C CA . GLY A 1 97 ? -5.167 -7.533 13.878 1.00 69.06 97 GLY A CA 1
ATOM 742 C C . GLY A 1 97 ? -4.368 -8.167 12.730 1.00 69.06 97 GLY A C 1
ATOM 743 O O . GLY A 1 97 ? -3.381 -8.836 12.996 1.00 69.06 97 GLY A O 1
ATOM 744 N N . HIS A 1 98 ? -4.775 -7.941 11.476 1.00 79.69 98 HIS A N 1
ATOM 745 C CA . HIS A 1 98 ? -4.129 -8.421 10.268 1.00 79.69 98 HIS A CA 1
ATOM 746 C C . HIS A 1 98 ? -4.093 -7.340 9.185 1.00 79.69 98 HIS A C 1
ATOM 748 O O . HIS A 1 98 ? -5.047 -6.570 9.035 1.00 79.69 98 HIS A O 1
ATOM 754 N N . VAL A 1 99 ? -3.024 -7.352 8.394 1.00 84.31 99 VAL A N 1
ATOM 755 C CA . VAL A 1 99 ? -2.849 -6.597 7.159 1.00 84.31 99 VAL A CA 1
ATOM 756 C C . VAL A 1 99 ? -3.983 -6.959 6.191 1.00 84.31 99 VAL A C 1
ATOM 758 O O . VAL A 1 99 ? -4.135 -8.134 5.829 1.00 84.31 99 VAL A O 1
ATOM 761 N N . PRO A 1 100 ? -4.795 -5.984 5.747 1.00 82.31 100 PRO A N 1
ATOM 762 C CA . PRO A 1 100 ? -5.869 -6.235 4.803 1.00 82.31 100 PRO A CA 1
ATOM 763 C C . PRO A 1 100 ? -5.326 -6.747 3.468 1.00 82.31 100 PRO A C 1
ATOM 765 O O . PRO A 1 100 ? -4.541 -6.087 2.796 1.00 82.31 100 PRO A O 1
ATOM 768 N N . LEU A 1 101 ? -5.802 -7.922 3.058 1.00 85.38 101 LEU A N 1
ATOM 769 C CA . LEU A 1 101 ? -5.559 -8.477 1.719 1.00 85.38 101 LEU A CA 1
ATOM 770 C C . LEU A 1 101 ? -6.758 -8.283 0.781 1.00 85.38 101 LEU A C 1
ATOM 772 O O . LEU A 1 101 ? -6.694 -8.600 -0.404 1.00 85.38 101 LEU A O 1
ATOM 776 N N . HIS A 1 102 ? -7.885 -7.818 1.322 1.00 82.88 102 HIS A N 1
ATOM 777 C CA . HIS A 1 102 ? -9.101 -7.626 0.552 1.00 82.88 102 HIS A CA 1
ATOM 778 C C . HIS A 1 102 ? -8.986 -6.373 -0.313 1.00 82.88 102 HIS A C 1
ATOM 780 O O . HIS A 1 102 ? -8.839 -5.269 0.206 1.00 82.88 102 HIS A O 1
ATOM 786 N N . VAL A 1 103 ? -9.131 -6.545 -1.625 1.00 82.94 103 VAL A N 1
ATOM 787 C CA . VAL A 1 103 ? -9.195 -5.441 -2.580 1.00 82.94 103 VAL A CA 1
ATOM 788 C C . VAL A 1 103 ? -10.654 -4.996 -2.736 1.00 82.94 103 VAL A C 1
ATOM 790 O O . VAL A 1 103 ? -11.480 -5.771 -3.226 1.00 82.94 103 VAL A O 1
ATOM 793 N N . PRO A 1 104 ? -11.010 -3.752 -2.355 1.00 79.75 104 PRO A N 1
ATOM 794 C CA . PRO A 1 104 ? -12.375 -3.266 -2.503 1.00 79.75 104 PRO A CA 1
ATOM 795 C C . PRO A 1 104 ? -12.838 -3.293 -3.972 1.00 79.75 104 PRO A C 1
ATOM 797 O O . PRO A 1 104 ? -12.044 -2.978 -4.866 1.00 79.75 104 PRO A O 1
ATOM 800 N N . PRO A 1 105 ? -14.134 -3.527 -4.261 1.00 83.88 105 PRO A N 1
ATOM 801 C CA . PRO A 1 105 ? -14.646 -3.570 -5.636 1.00 83.88 105 PRO A CA 1
ATOM 802 C C . PRO A 1 105 ? -14.334 -2.316 -6.467 1.00 83.88 105 PRO A C 1
ATOM 804 O O . PRO A 1 105 ? -14.111 -2.406 -7.674 1.00 83.88 105 PRO A O 1
ATOM 807 N N . ARG A 1 106 ? -14.277 -1.140 -5.821 1.00 81.75 106 ARG A N 1
ATOM 808 C CA . ARG A 1 106 ? -13.882 0.128 -6.461 1.00 81.75 106 ARG A CA 1
ATOM 809 C C . ARG A 1 106 ? -12.440 0.101 -6.983 1.00 81.75 106 ARG A C 1
ATOM 811 O O . ARG A 1 106 ? -12.199 0.574 -8.086 1.00 81.75 106 ARG A O 1
ATOM 818 N N . VAL A 1 107 ? -11.518 -0.500 -6.227 1.00 86.00 107 VAL A N 1
ATOM 819 C CA . VAL A 1 107 ? -10.102 -0.628 -6.604 1.00 86.00 107 VAL A CA 1
ATOM 820 C C . VAL A 1 107 ? -9.960 -1.652 -7.723 1.00 86.00 107 VAL A C 1
ATOM 822 O O . VAL A 1 107 ? -9.316 -1.367 -8.725 1.00 86.00 107 VAL A O 1
ATOM 825 N N . HIS A 1 108 ? -10.648 -2.794 -7.628 1.00 86.25 108 HIS A N 1
ATOM 826 C CA . HIS A 1 108 ? -10.679 -3.772 -8.719 1.00 86.25 108 HIS A CA 1
ATOM 827 C C . HIS A 1 108 ? -11.170 -3.168 -10.038 1.00 86.25 108 HIS A C 1
ATOM 829 O O . HIS A 1 108 ? -10.579 -3.418 -11.087 1.00 86.25 108 HIS A O 1
ATOM 835 N N . ARG A 1 109 ? -12.244 -2.367 -10.001 1.00 88.81 109 ARG A N 1
ATOM 836 C CA . ARG A 1 109 ? -12.754 -1.689 -11.197 1.00 88.81 109 ARG A CA 1
ATOM 837 C C . ARG A 1 109 ? -11.732 -0.705 -11.760 1.00 88.81 109 ARG A C 1
ATOM 839 O O . ARG A 1 109 ? -11.493 -0.739 -12.960 1.00 88.81 109 ARG A O 1
ATOM 846 N N . PHE A 1 110 ? -11.125 0.113 -10.902 1.00 88.88 110 PHE A N 1
ATOM 847 C CA . PHE A 1 110 ? -10.107 1.088 -11.291 1.00 88.88 110 PHE A CA 1
ATOM 848 C C . PHE A 1 110 ? -8.907 0.421 -11.982 1.00 88.88 110 PHE A C 1
ATOM 850 O O . PHE A 1 110 ? -8.599 0.742 -13.125 1.00 88.88 110 PHE A O 1
ATOM 857 N N . VAL A 1 111 ? -8.310 -0.590 -11.344 1.00 90.44 111 VAL A N 1
ATOM 858 C CA . VAL A 1 111 ? -7.155 -1.335 -11.882 1.00 90.44 111 VAL A CA 1
ATOM 859 C C . VAL A 1 111 ? -7.484 -1.995 -13.221 1.00 90.44 111 VAL A C 1
ATOM 861 O O . VAL A 1 111 ? -6.658 -2.015 -14.127 1.00 90.44 111 VAL A O 1
ATOM 864 N N . ARG A 1 112 ? -8.707 -2.515 -13.382 1.00 86.88 112 ARG A N 1
ATOM 865 C CA . ARG A 1 112 ? -9.151 -3.112 -14.651 1.00 86.88 112 ARG A CA 1
ATOM 866 C C . ARG A 1 112 ? -9.391 -2.094 -15.764 1.00 86.88 112 ARG A C 1
ATOM 868 O O . ARG A 1 112 ? -9.261 -2.465 -16.924 1.00 86.88 112 ARG A O 1
ATOM 875 N N . GLN A 1 113 ? -9.807 -0.875 -15.429 1.00 89.00 113 GLN A N 1
ATOM 876 C CA . GLN A 1 113 ? -10.071 0.189 -16.404 1.00 89.00 113 GLN A CA 1
ATOM 877 C C . GLN A 1 113 ? -8.788 0.871 -16.881 1.00 89.00 113 GLN A C 1
ATOM 879 O O . GLN A 1 113 ? -8.757 1.383 -17.993 1.00 89.00 113 GLN A O 1
ATOM 884 N N . MET A 1 114 ? -7.730 0.840 -16.074 1.00 89.56 114 MET A N 1
ATOM 885 C CA . MET A 1 114 ? -6.408 1.315 -16.462 1.00 89.56 114 MET A CA 1
ATOM 886 C C . MET A 1 114 ? -5.721 0.261 -17.343 1.00 89.56 114 MET A C 1
ATOM 888 O O . MET A 1 114 ? -4.851 -0.467 -16.885 1.00 89.56 114 MET A O 1
ATOM 892 N N . SER A 1 115 ? -6.168 0.111 -18.592 1.00 84.31 115 SER A N 1
ATOM 893 C CA . SER A 1 115 ? -5.608 -0.856 -19.554 1.00 84.31 115 SER A CA 1
ATOM 894 C C . SER A 1 115 ? -4.288 -0.412 -20.172 1.00 84.31 115 SER A C 1
ATOM 896 O O . SER A 1 115 ? -3.559 -1.240 -20.711 1.00 84.31 115 SER A O 1
ATOM 898 N N . ASP A 1 116 ? -4.011 0.887 -20.100 1.00 87.44 116 ASP A N 1
ATOM 899 C CA . ASP A 1 116 ? -2.969 1.533 -20.889 1.00 87.44 116 ASP A CA 1
ATOM 900 C C . ASP A 1 116 ? -1.614 1.607 -20.178 1.00 87.44 116 ASP A C 1
ATOM 902 O O . ASP A 1 116 ? -0.583 1.790 -20.824 1.00 87.44 116 ASP A O 1
ATOM 906 N N . ALA A 1 117 ? -1.626 1.404 -18.862 1.00 92.19 117 ALA A N 1
ATOM 907 C CA . ALA A 1 117 ? -0.461 1.414 -17.993 1.00 92.19 117 ALA A CA 1
ATOM 908 C C . ALA A 1 117 ? -0.364 0.080 -17.232 1.00 92.19 117 ALA A C 1
ATOM 910 O O . ALA A 1 117 ? -1.400 -0.461 -16.835 1.00 92.19 117 ALA A O 1
ATOM 911 N N . PRO A 1 118 ? 0.834 -0.480 -17.001 1.00 95.06 118 PRO A N 1
ATOM 912 C CA . PRO A 1 118 ? 1.020 -1.626 -16.114 1.00 95.06 118 PRO A CA 1
ATOM 913 C C . PRO A 1 118 ? 0.688 -1.251 -14.665 1.00 95.06 118 PRO A C 1
ATOM 915 O O . PRO A 1 118 ? 1.253 -0.300 -14.131 1.00 95.06 118 PRO A O 1
ATOM 918 N N . VAL A 1 119 ? -0.215 -1.999 -14.018 1.00 95.75 119 VAL A N 1
ATOM 919 C CA . VAL A 1 119 ? -0.662 -1.713 -12.644 1.00 95.75 119 VAL A CA 1
ATOM 920 C C . VAL A 1 119 ? -0.740 -2.976 -11.793 1.00 95.75 119 VAL A C 1
ATOM 922 O O . VAL A 1 119 ? -1.371 -3.964 -12.181 1.00 95.75 119 VAL A O 1
ATOM 925 N N . ALA A 1 120 ? -0.193 -2.897 -10.584 1.00 94.00 120 ALA A N 1
ATOM 926 C CA . ALA A 1 120 ? -0.328 -3.896 -9.531 1.00 94.00 120 ALA A CA 1
ATOM 927 C C . ALA A 1 120 ? -0.853 -3.272 -8.233 1.00 94.00 120 ALA A C 1
ATOM 929 O O . ALA A 1 120 ? -0.692 -2.084 -7.971 1.00 94.00 120 ALA A O 1
ATOM 930 N N . VAL A 1 121 ? -1.497 -4.091 -7.409 1.00 94.12 121 VAL A N 1
ATOM 931 C CA . VAL A 1 121 ? -1.987 -3.730 -6.080 1.00 94.12 121 VAL A CA 1
ATOM 932 C C . VAL A 1 121 ? -1.299 -4.614 -5.063 1.00 94.12 121 VAL A C 1
ATOM 934 O O . VAL A 1 121 ? -1.388 -5.843 -5.141 1.00 94.12 121 VAL A O 1
ATOM 937 N N . TYR A 1 122 ? -0.683 -3.976 -4.083 1.00 93.31 122 TYR A N 1
ATOM 938 C CA . TYR A 1 122 ? -0.027 -4.603 -2.955 1.00 93.31 122 TYR A CA 1
ATOM 939 C C . TYR A 1 122 ? -0.759 -4.264 -1.657 1.00 93.31 122 TYR A C 1
ATOM 941 O O . TYR A 1 122 ? -1.330 -3.184 -1.499 1.00 93.31 122 TYR A O 1
ATOM 949 N N . ALA A 1 123 ? -0.748 -5.203 -0.720 1.00 91.69 123 ALA A N 1
ATOM 950 C CA . ALA A 1 123 ? -1.178 -4.971 0.648 1.00 91.69 123 ALA A CA 1
ATOM 951 C C . ALA A 1 123 ? -0.149 -4.140 1.430 1.00 91.69 123 ALA A C 1
ATOM 953 O O . ALA A 1 123 ? 0.933 -3.821 0.925 1.00 91.69 123 ALA A O 1
ATOM 954 N N . ALA A 1 124 ? -0.475 -3.821 2.686 1.00 89.69 124 ALA A N 1
ATOM 955 C CA . ALA A 1 124 ? 0.377 -2.984 3.524 1.00 89.69 124 ALA A CA 1
ATOM 956 C C . ALA A 1 124 ? 1.805 -3.553 3.681 1.00 89.69 124 ALA A C 1
ATOM 958 O O . ALA A 1 124 ? 2.769 -2.804 3.767 1.00 89.69 124 ALA A O 1
ATOM 959 N N . ASP A 1 125 ? 1.946 -4.877 3.659 1.00 91.31 125 ASP A N 1
ATOM 960 C CA . ASP A 1 125 ? 3.211 -5.598 3.810 1.00 91.31 125 ASP A CA 1
ATOM 961 C C . ASP A 1 125 ? 3.880 -5.974 2.480 1.00 91.31 125 ASP A C 1
ATOM 963 O O . ASP A 1 125 ? 4.725 -6.866 2.463 1.00 91.31 125 ASP A O 1
ATOM 967 N N . TRP A 1 126 ? 3.484 -5.350 1.365 1.00 93.12 126 TRP A N 1
ATOM 968 C CA . TRP A 1 126 ? 3.985 -5.655 0.018 1.00 93.12 126 TRP A CA 1
ATOM 969 C C . TRP A 1 126 ? 3.631 -7.056 -0.508 1.00 93.12 126 TRP A C 1
ATOM 971 O O . TRP A 1 126 ? 4.291 -7.606 -1.393 1.00 93.12 126 TRP A O 1
ATOM 981 N N . THR A 1 127 ? 2.536 -7.637 -0.016 1.00 92.62 127 THR A N 1
ATOM 982 C CA . THR A 1 127 ? 1.928 -8.826 -0.633 1.00 92.62 127 THR A CA 1
ATOM 983 C C . THR A 1 127 ? 1.129 -8.435 -1.867 1.00 92.62 127 THR A C 1
ATOM 985 O O . THR A 1 127 ? 0.206 -7.632 -1.761 1.00 92.62 127 THR A O 1
ATOM 988 N N . LEU A 1 128 ? 1.436 -9.012 -3.027 1.00 93.38 128 LEU A N 1
ATOM 989 C CA . LEU A 1 128 ? 0.690 -8.772 -4.259 1.00 93.38 128 LEU A CA 1
ATOM 990 C C . LEU A 1 128 ? -0.714 -9.385 -4.167 1.00 93.38 128 LEU A C 1
ATOM 992 O O . LEU A 1 128 ? -0.871 -10.594 -3.997 1.00 93.38 128 LEU A O 1
ATOM 996 N N . VAL A 1 129 ? -1.746 -8.551 -4.308 1.00 91.75 129 VAL A N 1
ATOM 997 C CA . VAL A 1 129 ? -3.156 -8.959 -4.161 1.00 91.75 129 VAL A CA 1
ATOM 998 C C . VAL A 1 129 ? -3.959 -8.876 -5.460 1.00 91.75 129 VAL A C 1
ATOM 1000 O O . VAL A 1 129 ? -4.954 -9.584 -5.611 1.00 91.75 129 VAL A O 1
ATOM 1003 N N . SER A 1 130 ? -3.549 -8.038 -6.415 1.00 92.25 130 SER A N 1
ATOM 1004 C CA . SER A 1 130 ? -4.190 -7.919 -7.732 1.00 92.25 130 SER A CA 1
ATOM 1005 C C . SER A 1 130 ? -3.235 -7.275 -8.733 1.00 92.25 130 SER A C 1
ATOM 1007 O O . SER A 1 130 ? -2.386 -6.487 -8.346 1.00 92.25 130 SER A O 1
ATOM 1009 N N . TRP A 1 131 ? -3.405 -7.542 -10.025 1.00 94.00 131 TRP A N 1
ATOM 1010 C CA . TRP A 1 131 ? -2.699 -6.840 -11.101 1.00 94.00 131 TRP A CA 1
ATOM 1011 C C . TRP A 1 131 ? -3.580 -6.763 -12.348 1.00 94.00 131 TRP A C 1
ATOM 1013 O O . TRP A 1 131 ? -4.542 -7.526 -12.489 1.00 94.00 131 TRP A O 1
ATOM 1023 N N . ASN A 1 132 ? -3.301 -5.805 -13.227 1.00 93.44 132 ASN A N 1
ATOM 1024 C CA . ASN A 1 132 ? -3.947 -5.731 -14.530 1.00 93.44 132 ASN A CA 1
ATOM 1025 C C . ASN A 1 132 ? -3.159 -6.536 -15.570 1.00 93.44 132 ASN A C 1
ATOM 1027 O O . ASN A 1 132 ? -2.086 -7.075 -15.325 1.00 93.44 132 ASN A O 1
ATOM 1031 N N . ARG A 1 133 ? -3.709 -6.631 -16.774 1.00 90.06 133 ARG A N 1
ATOM 1032 C CA . ARG A 1 133 ? -3.072 -7.386 -17.849 1.00 90.06 133 ARG A CA 1
ATOM 1033 C C . ARG A 1 133 ? -1.781 -6.746 -18.354 1.00 90.06 133 ARG A C 1
ATOM 1035 O O . ARG A 1 133 ? -0.845 -7.453 -18.726 1.00 90.06 133 ARG A O 1
ATOM 1042 N N . MET A 1 134 ? -1.758 -5.419 -18.396 1.00 94.00 134 MET A N 1
ATOM 1043 C CA . MET A 1 134 ? -0.598 -4.686 -18.874 1.00 94.00 134 MET A CA 1
ATOM 1044 C C . MET A 1 134 ? 0.618 -4.977 -17.982 1.00 94.00 134 MET A C 1
ATOM 1046 O O . MET A 1 134 ? 1.706 -5.187 -18.498 1.00 94.00 134 MET A O 1
ATOM 1050 N N . TRP A 1 135 ? 0.411 -5.179 -16.674 1.00 93.88 135 TRP A N 1
ATOM 1051 C CA . TRP A 1 135 ? 1.431 -5.704 -15.762 1.00 93.88 135 TRP A CA 1
ATOM 1052 C C . TRP A 1 135 ? 2.031 -7.021 -16.246 1.00 93.88 135 TRP A C 1
ATOM 1054 O O . TRP A 1 135 ? 3.243 -7.126 -16.381 1.00 93.88 135 TRP A O 1
ATOM 1064 N N . THR A 1 136 ? 1.196 -8.010 -16.575 1.00 91.75 136 THR A N 1
ATOM 1065 C CA . THR A 1 136 ? 1.676 -9.309 -17.067 1.00 91.75 136 THR A CA 1
ATOM 1066 C C . THR A 1 136 ? 2.469 -9.195 -18.362 1.00 91.75 136 THR A C 1
ATOM 1068 O O . THR A 1 136 ? 3.448 -9.909 -18.554 1.00 91.75 136 THR A O 1
ATOM 1071 N N . THR A 1 137 ? 2.056 -8.289 -19.242 1.00 92.62 137 THR A N 1
ATOM 1072 C CA . THR A 1 137 ? 2.701 -8.108 -20.546 1.00 92.62 137 THR A CA 1
ATOM 1073 C C . THR A 1 137 ? 4.030 -7.371 -20.417 1.00 92.62 137 THR A C 1
ATOM 1075 O O . THR A 1 137 ? 4.953 -7.679 -21.153 1.00 92.62 137 THR A O 1
ATOM 1078 N N . THR A 1 138 ? 4.147 -6.441 -19.468 1.00 92.50 138 THR A N 1
ATOM 1079 C CA . THR A 1 138 ? 5.338 -5.598 -19.294 1.00 92.50 138 THR A CA 1
ATOM 1080 C C . THR A 1 138 ? 6.350 -6.170 -18.305 1.00 92.50 138 THR A C 1
ATOM 1082 O O . THR A 1 138 ? 7.548 -6.084 -18.539 1.00 92.50 138 THR A O 1
ATOM 1085 N N . VAL A 1 139 ? 5.884 -6.747 -17.200 1.00 89.44 139 VAL A N 1
ATOM 1086 C CA . VAL A 1 139 ? 6.705 -7.178 -16.051 1.00 89.44 139 VAL A CA 1
ATOM 1087 C C . VAL A 1 139 ? 6.753 -8.714 -15.946 1.00 89.44 139 VAL A C 1
ATOM 1089 O O . VAL A 1 139 ? 7.633 -9.275 -15.294 1.00 89.44 139 VAL A O 1
ATOM 1092 N N . GLY A 1 140 ? 5.835 -9.409 -16.626 1.00 88.50 140 GLY A N 1
ATOM 1093 C CA . GLY A 1 140 ? 5.676 -10.862 -16.566 1.00 88.50 140 GLY A CA 1
ATOM 1094 C C . GLY A 1 140 ? 4.497 -11.323 -15.715 1.00 88.50 140 GLY A C 1
ATOM 1095 O O . GLY A 1 140 ? 3.914 -10.549 -14.960 1.00 88.50 140 GLY A O 1
ATOM 1096 N N . ASP A 1 141 ? 4.108 -12.598 -15.834 1.00 87.81 141 ASP A N 1
ATOM 1097 C CA . ASP A 1 141 ? 3.024 -13.155 -15.012 1.00 87.81 141 ASP A CA 1
ATOM 1098 C C . ASP A 1 141 ? 3.498 -13.317 -13.559 1.00 87.81 141 ASP A C 1
ATOM 1100 O O . ASP A 1 141 ? 4.368 -14.147 -13.300 1.00 87.81 141 ASP A O 1
ATOM 1104 N N . PRO A 1 142 ? 2.901 -12.612 -12.577 1.00 86.81 142 PRO A N 1
ATOM 1105 C CA . PRO A 1 142 ? 3.315 -12.736 -11.184 1.00 86.81 142 PRO A CA 1
ATOM 1106 C C . PRO A 1 142 ? 3.222 -14.144 -10.601 1.00 86.81 142 PRO A C 1
ATOM 1108 O O . PRO A 1 142 ? 3.868 -14.455 -9.600 1.00 86.81 142 PRO A O 1
ATOM 1111 N N . ARG A 1 143 ? 2.449 -15.030 -11.235 1.00 83.38 143 ARG A N 1
ATOM 1112 C CA . ARG A 1 143 ? 2.361 -16.447 -10.861 1.00 83.38 143 ARG A CA 1
ATOM 1113 C C . ARG A 1 143 ? 3.657 -17.211 -11.130 1.00 83.38 143 ARG A C 1
ATOM 1115 O O . ARG A 1 143 ? 3.865 -18.255 -10.515 1.00 83.38 143 ARG A O 1
ATOM 1122 N N . THR A 1 144 ? 4.525 -16.716 -12.011 1.00 81.75 144 THR A N 1
ATOM 1123 C CA . THR A 1 144 ? 5.795 -17.368 -12.361 1.00 81.75 144 THR A CA 1
ATOM 1124 C C . THR A 1 144 ? 6.977 -16.869 -11.535 1.00 81.75 144 THR A C 1
ATOM 1126 O O . THR A 1 144 ? 8.047 -17.460 -11.619 1.00 81.75 144 THR A O 1
ATOM 1129 N N . TYR A 1 145 ? 6.807 -15.830 -10.710 1.00 78.81 145 TYR A N 1
ATOM 1130 C CA . TYR A 1 145 ? 7.909 -15.219 -9.946 1.00 78.81 145 TYR A CA 1
ATOM 1131 C C . TYR A 1 145 ? 8.428 -16.117 -8.807 1.00 78.81 145 TYR A C 1
ATOM 1133 O O . TYR A 1 145 ? 9.486 -15.887 -8.220 1.00 78.81 145 TYR A O 1
ATOM 1141 N N . GLY A 1 146 ? 7.656 -17.141 -8.425 1.00 69.69 146 GLY A N 1
ATOM 1142 C CA . GLY A 1 146 ? 8.027 -18.044 -7.335 1.00 69.69 146 GLY A CA 1
ATOM 1143 C C . GLY A 1 146 ? 8.191 -17.329 -5.989 1.00 69.69 146 GLY A C 1
ATOM 1144 O O . GLY A 1 146 ? 8.974 -17.776 -5.150 1.00 69.69 146 GLY A O 1
ATOM 1145 N N . TRP A 1 147 ? 7.505 -16.199 -5.795 1.00 72.69 147 TRP A N 1
ATOM 1146 C CA . TRP A 1 147 ? 7.456 -15.493 -4.519 1.00 72.69 147 TRP A CA 1
ATOM 1147 C C . TRP A 1 147 ? 6.765 -16.355 -3.477 1.00 72.69 147 TRP A C 1
ATOM 1149 O O . TRP A 1 147 ? 5.659 -16.851 -3.709 1.00 72.69 147 TRP A O 1
ATOM 1159 N N . ASP A 1 148 ? 7.375 -16.485 -2.301 1.00 66.19 148 ASP A N 1
ATOM 1160 C CA . ASP A 1 148 ? 6.683 -17.120 -1.192 1.00 66.19 148 ASP A CA 1
ATOM 1161 C C . ASP A 1 148 ? 5.461 -16.276 -0.809 1.00 66.19 148 ASP A C 1
ATOM 1163 O O . ASP A 1 148 ? 5.573 -15.100 -0.458 1.00 66.19 148 ASP A O 1
ATOM 1167 N N . GLN A 1 149 ? 4.281 -16.877 -0.957 1.00 68.06 149 GLN A N 1
ATOM 1168 C CA . GLN A 1 149 ? 2.978 -16.248 -0.720 1.00 68.06 149 GLN A CA 1
ATOM 1169 C C . GLN A 1 149 ? 2.727 -14.946 -1.509 1.00 68.06 149 GLN A C 1
ATOM 1171 O O . GLN A 1 149 ? 1.835 -14.182 -1.143 1.00 68.06 149 GLN A O 1
ATOM 1176 N N . GLY A 1 150 ? 3.473 -14.686 -2.590 1.00 83.06 150 GLY A N 1
ATOM 1177 C CA . GLY A 1 150 ? 3.306 -13.472 -3.397 1.00 83.06 150 GLY A CA 1
ATOM 1178 C C . GLY A 1 150 ? 3.829 -12.186 -2.742 1.00 83.06 150 GLY A C 1
ATOM 1179 O O . GLY A 1 150 ? 3.371 -11.106 -3.106 1.00 83.06 150 GLY A O 1
ATOM 1180 N N . ASN A 1 151 ? 4.738 -12.273 -1.765 1.00 90.50 151 ASN A N 1
ATOM 1181 C CA . ASN A 1 151 ? 5.301 -11.098 -1.096 1.00 90.50 151 ASN A CA 1
ATOM 1182 C C . ASN A 1 151 ? 6.587 -10.597 -1.781 1.00 90.50 151 ASN A C 1
ATOM 1184 O O . ASN A 1 151 ? 7.558 -11.348 -1.897 1.00 90.50 151 ASN A O 1
ATOM 1188 N N . LEU A 1 152 ? 6.600 -9.324 -2.197 1.00 89.88 152 LEU A N 1
ATOM 1189 C CA . LEU A 1 152 ? 7.724 -8.708 -2.915 1.00 89.88 152 LEU A CA 1
ATOM 1190 C C . LEU A 1 152 ? 9.004 -8.681 -2.069 1.00 89.88 152 LEU A C 1
ATOM 1192 O O . LEU A 1 152 ? 10.064 -9.065 -2.557 1.00 89.88 152 LEU A O 1
ATOM 1196 N N . VAL A 1 153 ? 8.910 -8.297 -0.791 1.00 90.69 153 VAL A N 1
ATOM 1197 C CA . VAL A 1 153 ? 10.071 -8.231 0.115 1.00 90.69 153 VAL A CA 1
ATOM 1198 C C . VAL A 1 153 ? 10.644 -9.631 0.344 1.00 90.69 153 VAL A C 1
ATOM 1200 O O . VAL A 1 153 ? 11.857 -9.826 0.306 1.00 90.69 153 VAL A O 1
ATOM 1203 N N . ALA A 1 154 ? 9.781 -10.640 0.497 1.00 88.81 154 ALA A N 1
ATOM 1204 C CA . ALA A 1 154 ? 10.219 -12.032 0.584 1.00 88.81 154 ALA A CA 1
ATOM 1205 C C . ALA A 1 154 ? 10.960 -12.500 -0.679 1.00 88.81 154 ALA A C 1
ATOM 1207 O O . ALA A 1 154 ? 11.940 -13.238 -0.574 1.00 88.81 154 ALA A O 1
ATOM 1208 N N . GLY A 1 155 ? 10.486 -12.090 -1.860 1.00 85.56 155 GLY A N 1
ATOM 1209 C CA . GLY A 1 155 ? 11.136 -12.373 -3.138 1.00 85.56 155 GLY A CA 1
ATOM 1210 C C . GLY A 1 155 ? 12.503 -11.698 -3.258 1.00 85.56 155 GLY A C 1
ATOM 1211 O O . GLY A 1 155 ? 13.472 -12.357 -3.630 1.00 85.56 155 GLY A O 1
ATOM 1212 N N . MET A 1 156 ? 12.583 -10.420 -2.882 1.00 85.50 156 MET A N 1
ATOM 1213 C CA . MET A 1 156 ? 13.794 -9.600 -2.964 1.00 85.50 156 MET A CA 1
ATOM 1214 C C . MET A 1 156 ? 14.914 -10.103 -2.047 1.00 85.50 156 MET A C 1
ATOM 1216 O O . MET A 1 156 ? 16.048 -10.259 -2.484 1.00 85.50 156 MET A O 1
ATOM 1220 N N . PHE A 1 157 ? 14.595 -10.441 -0.796 1.00 85.69 157 PHE A N 1
ATOM 1221 C CA . PHE A 1 157 ? 15.582 -10.900 0.190 1.00 85.69 157 PHE A CA 1
ATOM 1222 C C . PHE A 1 157 ? 15.728 -12.423 0.249 1.00 85.69 157 PHE A C 1
ATOM 1224 O O . PHE A 1 157 ? 16.206 -12.971 1.251 1.00 85.69 157 PHE A O 1
ATOM 1231 N N . ARG A 1 158 ? 15.314 -13.140 -0.803 1.00 78.81 158 ARG A N 1
ATOM 1232 C CA . ARG A 1 158 ? 15.462 -14.593 -0.852 1.00 78.81 158 ARG A CA 1
ATOM 1233 C C . ARG A 1 158 ? 16.946 -14.955 -0.820 1.00 78.81 158 ARG A C 1
ATOM 1235 O O . ARG A 1 158 ? 17.710 -14.582 -1.709 1.00 78.81 158 ARG A O 1
ATOM 1242 N N . SER A 1 159 ? 17.327 -15.711 0.212 1.00 59.31 159 SER A N 1
ATOM 1243 C CA . SER A 1 159 ? 18.689 -16.204 0.411 1.00 59.31 159 SER A CA 1
ATOM 1244 C C . SER A 1 159 ? 19.123 -16.978 -0.829 1.00 59.31 159 SER A C 1
ATOM 1246 O O . SER A 1 159 ? 18.634 -18.073 -1.104 1.00 59.31 159 SER A O 1
ATOM 1248 N N . SER A 1 160 ? 19.989 -16.362 -1.619 1.00 51.72 160 SER A N 1
ATOM 1249 C CA . SER A 1 160 ? 20.510 -16.954 -2.836 1.00 51.72 160 SER A CA 1
ATOM 1250 C C . SER A 1 160 ? 21.986 -17.183 -2.593 1.00 51.72 160 SER A C 1
ATOM 1252 O O . SER A 1 160 ? 22.692 -16.254 -2.209 1.00 51.72 160 SER A O 1
ATOM 1254 N N . GLY A 1 161 ? 22.442 -18.426 -2.739 1.00 45.38 161 GLY A N 1
ATOM 1255 C CA . GLY A 1 161 ? 23.831 -18.831 -2.522 1.00 45.38 161 GLY A CA 1
ATOM 1256 C C . GLY A 1 161 ? 24.793 -18.208 -3.537 1.00 45.38 161 GLY A C 1
ATOM 1257 O O . GLY A 1 161 ? 25.362 -18.917 -4.357 1.00 45.38 161 GLY A O 1
ATOM 1258 N N . GLY A 1 162 ? 24.959 -16.886 -3.493 1.00 39.78 162 GLY A N 1
ATOM 1259 C CA . GLY A 1 162 ? 25.921 -16.118 -4.274 1.00 39.78 162 GLY A CA 1
ATOM 1260 C C . GLY A 1 162 ? 25.462 -15.633 -5.651 1.00 39.78 162 GLY A C 1
ATOM 1261 O O . GLY A 1 162 ? 26.268 -15.006 -6.326 1.00 39.78 162 GLY A O 1
ATOM 1262 N N . HIS A 1 163 ? 24.230 -15.891 -6.103 1.00 40.28 163 HIS A N 1
ATOM 1263 C CA . HIS A 1 163 ? 23.695 -15.354 -7.369 1.00 40.28 163 HIS A CA 1
ATOM 1264 C C . HIS A 1 163 ? 22.326 -14.719 -7.134 1.00 40.28 163 HIS A C 1
ATOM 1266 O O . HIS A 1 163 ? 21.446 -15.372 -6.583 1.00 40.28 163 HIS A O 1
ATOM 1272 N N . ARG A 1 164 ? 22.154 -13.452 -7.533 1.00 47.16 164 ARG A N 1
ATOM 1273 C CA . ARG A 1 164 ? 20.880 -12.718 -7.485 1.00 47.16 164 ARG A CA 1
ATOM 1274 C C . ARG A 1 164 ? 19.829 -13.570 -8.206 1.00 47.16 164 ARG A C 1
ATOM 1276 O O . ARG A 1 164 ? 20.010 -13.882 -9.375 1.00 47.16 164 ARG A O 1
ATOM 1283 N N . VAL A 1 165 ? 18.785 -14.029 -7.514 1.00 48.81 165 VAL A N 1
ATOM 1284 C CA . VAL A 1 165 ? 17.730 -14.782 -8.199 1.00 48.81 165 VAL A CA 1
ATOM 1285 C C . VAL A 1 165 ? 16.852 -13.785 -8.944 1.00 48.81 165 VAL A C 1
ATOM 1287 O O . VAL A 1 165 ? 16.122 -13.016 -8.322 1.00 48.81 165 VAL A O 1
ATOM 1290 N N . ASP A 1 166 ? 16.929 -13.847 -10.271 1.00 51.47 166 ASP A N 1
ATOM 1291 C CA . ASP A 1 166 ? 16.176 -13.087 -11.275 1.00 51.47 166 ASP A CA 1
ATOM 1292 C C . ASP A 1 166 ? 14.658 -13.351 -11.231 1.00 51.47 166 ASP A C 1
ATOM 1294 O O . ASP A 1 166 ? 14.052 -13.805 -12.197 1.00 51.47 166 ASP A O 1
ATOM 1298 N N . SER A 1 167 ? 14.006 -13.145 -10.087 1.00 54.97 167 SER A N 1
ATOM 1299 C CA . SER A 1 167 ? 12.582 -13.470 -9.954 1.00 54.97 167 SER A CA 1
ATOM 1300 C C . SER A 1 167 ? 11.813 -12.520 -9.039 1.00 54.97 167 SER A C 1
ATOM 1302 O O . SER A 1 167 ? 10.937 -12.937 -8.290 1.00 54.97 167 SER A O 1
ATOM 1304 N N . ILE A 1 168 ? 12.124 -11.220 -9.092 1.00 62.72 168 ILE A N 1
ATOM 1305 C CA . ILE A 1 168 ? 11.175 -10.158 -8.688 1.00 62.72 168 ILE A CA 1
ATOM 1306 C C . ILE A 1 168 ? 10.233 -9.754 -9.841 1.00 62.72 168 ILE A C 1
ATOM 1308 O O . ILE A 1 168 ? 9.290 -8.993 -9.660 1.00 62.72 168 ILE A O 1
ATOM 1312 N N . ALA A 1 169 ? 10.477 -10.290 -11.031 1.00 76.06 169 ALA A N 1
ATOM 1313 C CA . ALA A 1 169 ? 9.692 -10.136 -12.244 1.00 76.06 169 ALA A CA 1
ATOM 1314 C C . ALA A 1 169 ? 10.031 -11.312 -13.178 1.00 76.06 169 ALA A C 1
ATOM 1316 O O . ALA A 1 169 ? 10.941 -12.087 -12.872 1.00 76.06 169 ALA A O 1
ATOM 1317 N N . ALA A 1 170 ? 9.324 -11.474 -14.300 1.00 80.50 170 ALA A N 1
ATOM 1318 C CA . ALA A 1 170 ? 9.744 -12.469 -15.297 1.00 80.50 170 ALA A CA 1
ATOM 1319 C C . ALA A 1 170 ? 10.993 -12.012 -16.061 1.00 80.50 170 ALA A C 1
ATOM 1321 O O . ALA A 1 170 ? 11.736 -12.844 -16.575 1.00 80.50 170 ALA A O 1
ATOM 1322 N N . TRP A 1 171 ? 11.207 -10.698 -16.123 1.00 84.25 171 TRP A N 1
ATOM 1323 C CA . TRP A 1 171 ? 12.310 -10.053 -16.824 1.00 84.25 171 TRP A CA 1
ATOM 1324 C C . TRP A 1 171 ? 13.195 -9.297 -15.826 1.00 84.25 171 TRP A C 1
ATOM 1326 O O . TRP A 1 171 ? 12.677 -8.840 -14.803 1.00 84.25 171 TRP A O 1
ATOM 1336 N N . PRO A 1 172 ? 14.500 -9.123 -16.091 1.00 86.00 172 PRO A N 1
ATOM 1337 C CA . PRO A 1 172 ? 15.355 -8.300 -15.244 1.00 86.00 172 PRO A CA 1
ATOM 1338 C C . PRO A 1 172 ? 14.845 -6.857 -15.153 1.00 86.00 172 PRO A C 1
ATOM 1340 O O . PRO A 1 172 ? 14.465 -6.250 -16.157 1.00 86.00 172 PRO A O 1
ATOM 1343 N N . ILE A 1 173 ? 14.849 -6.304 -13.939 1.00 86.81 173 ILE A N 1
ATOM 1344 C CA . ILE A 1 173 ? 14.475 -4.913 -13.664 1.00 86.81 173 ILE A CA 1
ATOM 1345 C C . ILE A 1 173 ? 15.609 -4.252 -12.894 1.00 86.81 173 ILE A C 1
ATOM 1347 O O . ILE A 1 173 ? 16.129 -4.822 -11.933 1.00 86.81 173 ILE A O 1
ATOM 1351 N N . ARG A 1 174 ? 15.991 -3.049 -13.323 1.00 87.94 174 ARG A N 1
ATOM 1352 C CA . ARG A 1 174 ? 17.022 -2.228 -12.683 1.00 87.94 174 ARG A CA 1
ATOM 1353 C C . ARG A 1 174 ? 16.414 -0.939 -12.150 1.00 87.94 174 ARG A C 1
ATOM 1355 O O . ARG A 1 174 ? 15.734 -0.224 -12.885 1.00 87.94 174 ARG A O 1
ATOM 1362 N N . SER A 1 175 ? 16.689 -0.658 -10.882 1.00 87.69 175 SER A N 1
ATOM 1363 C 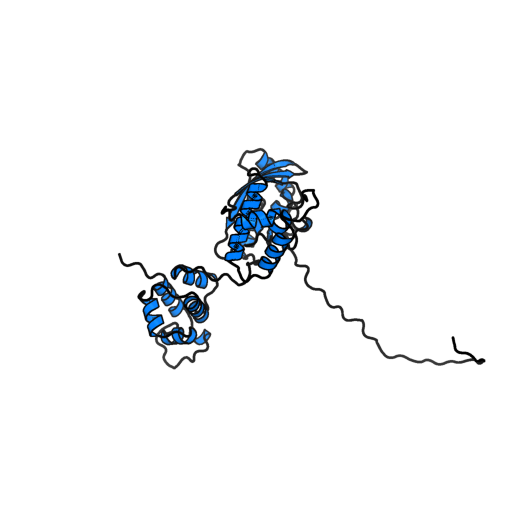CA . SER A 1 175 ? 16.387 0.605 -10.209 1.00 87.69 175 SER A CA 1
ATOM 1364 C C . SER A 1 175 ? 17.366 1.696 -10.636 1.00 87.69 175 SER A C 1
ATOM 1366 O O . SER A 1 175 ? 18.575 1.463 -10.623 1.00 87.69 175 SER A O 1
ATOM 1368 N N . TRP A 1 176 ? 16.876 2.889 -10.979 1.00 88.38 176 TRP A N 1
ATOM 1369 C CA . TRP A 1 176 ? 17.745 4.051 -11.211 1.00 88.38 176 TRP A CA 1
ATOM 1370 C C . TRP A 1 176 ? 18.226 4.666 -9.895 1.00 88.38 176 TRP A C 1
ATOM 1372 O O . TRP A 1 176 ? 19.333 5.199 -9.850 1.00 88.38 176 TRP A O 1
ATOM 1382 N N . ALA A 1 177 ? 17.448 4.537 -8.816 1.00 84.50 177 ALA A N 1
ATOM 1383 C CA . ALA A 1 177 ? 17.898 4.860 -7.461 1.00 84.50 177 ALA A CA 1
ATOM 1384 C C . ALA A 1 177 ? 18.983 3.892 -6.940 1.00 84.50 177 ALA A C 1
ATOM 1386 O O . ALA A 1 177 ? 19.661 4.186 -5.956 1.00 84.50 177 ALA A O 1
ATOM 1387 N N . GLY A 1 178 ? 19.165 2.751 -7.611 1.00 84.00 178 GLY A N 1
ATOM 1388 C CA . GLY A 1 178 ? 20.049 1.664 -7.205 1.00 84.00 178 GLY A CA 1
ATOM 1389 C C . GLY A 1 178 ? 19.344 0.630 -6.324 1.00 84.00 178 GLY A C 1
ATOM 1390 O O . GLY A 1 178 ? 18.337 0.917 -5.674 1.00 84.00 178 GLY A O 1
ATOM 1391 N N . ASP A 1 179 ? 19.881 -0.591 -6.319 1.00 81.50 179 ASP A N 1
ATOM 1392 C CA . ASP A 1 179 ? 19.297 -1.727 -5.592 1.00 81.50 179 ASP A CA 1
ATOM 1393 C C . ASP A 1 179 ? 19.249 -1.472 -4.074 1.00 81.50 179 ASP A C 1
ATOM 1395 O O . ASP A 1 179 ? 18.266 -1.790 -3.413 1.00 81.50 179 ASP A O 1
ATOM 1399 N N . GLU A 1 180 ? 20.290 -0.845 -3.517 1.00 83.44 180 GLU A N 1
ATOM 1400 C CA . GLU A 1 180 ? 20.387 -0.558 -2.081 1.00 83.44 180 GLU A CA 1
ATOM 1401 C C . GLU A 1 180 ? 19.298 0.409 -1.600 1.00 83.44 180 GLU A C 1
ATOM 1403 O O . GLU A 1 180 ? 18.666 0.152 -0.577 1.00 83.44 180 GLU A O 1
ATOM 1408 N N . ALA A 1 181 ? 19.022 1.474 -2.358 1.00 83.88 181 ALA A N 1
ATOM 1409 C CA . ALA A 1 181 ? 17.982 2.439 -2.008 1.00 83.88 181 ALA A CA 1
ATOM 1410 C C . ALA A 1 181 ? 16.575 1.817 -2.069 1.00 83.88 181 ALA A C 1
ATOM 1412 O O . ALA A 1 181 ? 15.720 2.106 -1.229 1.00 83.88 181 ALA A O 1
ATOM 1413 N N . GLU A 1 182 ? 16.334 0.933 -3.040 1.00 84.12 182 GLU A N 1
ATOM 1414 C CA . GLU A 1 182 ? 15.076 0.193 -3.152 1.00 84.12 182 GLU A CA 1
ATOM 1415 C C . GLU A 1 182 ? 14.878 -0.768 -1.970 1.00 84.12 182 GLU A C 1
ATOM 1417 O O . GLU A 1 182 ? 13.821 -0.760 -1.332 1.00 84.12 182 GLU A O 1
ATOM 1422 N N . GLU A 1 183 ? 15.906 -1.550 -1.639 1.00 88.38 183 GLU A N 1
ATOM 1423 C CA . GLU A 1 183 ? 15.908 -2.443 -0.480 1.00 88.38 183 GLU A CA 1
ATOM 1424 C C . GLU A 1 183 ? 15.649 -1.679 0.828 1.00 88.38 183 GLU A C 1
ATOM 1426 O O . GLU A 1 183 ? 14.807 -2.086 1.635 1.00 88.38 183 GLU A O 1
ATOM 1431 N N . GLU A 1 184 ? 16.347 -0.560 1.042 1.00 87.62 184 GLU A N 1
ATOM 1432 C CA . GLU A 1 184 ? 16.187 0.300 2.218 1.00 87.62 184 GLU A CA 1
ATOM 1433 C C . GLU A 1 184 ? 14.758 0.824 2.360 1.00 87.62 184 GLU A C 1
ATOM 1435 O O . GLU A 1 184 ? 14.169 0.747 3.444 1.00 87.62 184 GLU A O 1
ATOM 1440 N N . SER A 1 185 ? 14.197 1.320 1.259 1.00 86.25 185 SER A N 1
ATOM 1441 C CA . SER A 1 185 ? 12.852 1.887 1.200 1.00 86.25 185 SER A CA 1
ATOM 1442 C C . SER A 1 185 ? 11.779 0.834 1.510 1.00 86.25 185 SER A C 1
ATOM 1444 O O . SER A 1 185 ? 10.925 1.040 2.377 1.00 86.25 185 SER A O 1
ATOM 1446 N N . LEU A 1 186 ? 11.878 -0.359 0.913 1.00 89.00 186 LEU A N 1
ATOM 1447 C CA . LEU A 1 186 ? 10.956 -1.468 1.186 1.00 89.00 186 LEU A CA 1
ATOM 1448 C C . LEU A 1 186 ? 11.049 -1.969 2.635 1.00 89.00 186 LEU A C 1
ATOM 1450 O O . LEU A 1 186 ? 10.026 -2.264 3.262 1.00 89.00 186 LEU A O 1
ATOM 1454 N N . VAL A 1 187 ? 12.259 -2.044 3.198 1.00 91.44 187 VAL A N 1
ATOM 1455 C CA . VAL A 1 187 ? 12.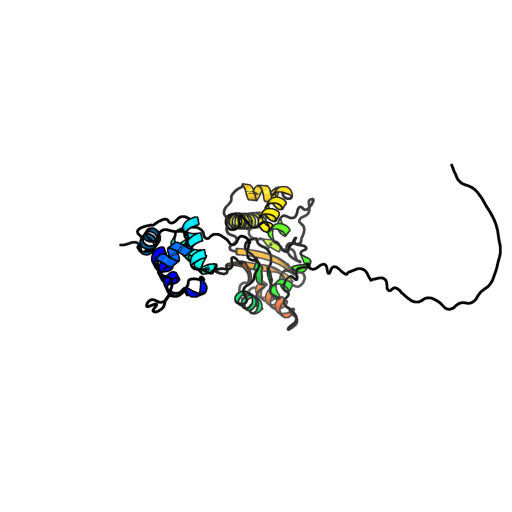471 -2.438 4.601 1.00 91.44 187 VAL A CA 1
ATOM 1456 C C . VAL A 1 187 ? 11.940 -1.376 5.568 1.00 91.44 187 VAL A C 1
ATOM 1458 O O . VAL A 1 187 ? 11.387 -1.725 6.616 1.00 91.44 187 VAL A O 1
ATOM 1461 N N . ALA A 1 188 ? 12.075 -0.088 5.247 1.00 86.94 188 ALA A N 1
ATOM 1462 C CA . ALA A 1 188 ? 11.492 1.000 6.031 1.00 86.94 188 ALA A CA 1
ATOM 1463 C C . ALA A 1 188 ? 9.957 0.925 6.053 1.00 86.94 188 ALA A C 1
ATOM 1465 O O . ALA A 1 188 ? 9.354 0.940 7.131 1.00 86.94 188 ALA A O 1
ATOM 1466 N N . ASP A 1 189 ? 9.331 0.734 4.893 1.00 87.56 189 ASP A N 1
ATOM 1467 C CA . ASP A 1 189 ? 7.882 0.563 4.762 1.00 87.56 189 ASP A CA 1
ATOM 1468 C C . ASP A 1 189 ? 7.363 -0.664 5.531 1.00 87.56 189 ASP A C 1
ATOM 1470 O O . ASP A 1 189 ? 6.326 -0.606 6.209 1.00 87.56 189 ASP A O 1
ATOM 1474 N N . LEU A 1 190 ? 8.089 -1.785 5.468 1.00 90.94 190 LEU A N 1
ATOM 1475 C CA . LEU A 1 190 ? 7.718 -3.003 6.187 1.00 90.94 190 LEU A CA 1
ATOM 1476 C C . LEU A 1 190 ? 7.831 -2.822 7.710 1.00 90.94 190 LEU A C 1
ATOM 1478 O O . LEU A 1 190 ? 6.964 -3.303 8.442 1.00 90.94 190 LEU A O 1
ATOM 1482 N N . ARG A 1 191 ? 8.836 -2.079 8.198 1.00 87.88 191 ARG A N 1
ATOM 1483 C CA . ARG A 1 191 ? 8.956 -1.709 9.623 1.00 87.88 191 ARG A CA 1
ATOM 1484 C C . ARG A 1 191 ? 7.775 -0.875 10.096 1.00 87.88 191 ARG A C 1
ATOM 1486 O O . ARG A 1 191 ? 7.192 -1.190 11.133 1.00 87.88 191 ARG A O 1
ATOM 1493 N N . VAL A 1 192 ? 7.387 0.147 9.331 1.00 83.88 192 VAL A N 1
ATOM 1494 C CA . VAL A 1 192 ? 6.190 0.950 9.634 1.00 83.88 192 VAL A CA 1
ATOM 1495 C C . VAL A 1 192 ? 4.959 0.049 9.694 1.00 83.88 192 VAL A C 1
ATOM 1497 O O . VAL A 1 192 ? 4.187 0.113 10.648 1.00 83.88 192 VAL A O 1
ATOM 1500 N N . THR A 1 193 ? 4.814 -0.855 8.728 1.00 86.88 193 THR A N 1
ATOM 1501 C CA . THR A 1 193 ? 3.692 -1.799 8.678 1.00 86.88 193 THR A CA 1
ATOM 1502 C C . THR A 1 193 ? 3.667 -2.730 9.892 1.00 86.88 193 THR A C 1
ATOM 1504 O O . THR A 1 193 ? 2.596 -2.952 10.448 1.00 86.88 193 THR A O 1
ATOM 1507 N N . ALA A 1 194 ? 4.815 -3.221 10.364 1.00 86.50 194 ALA A N 1
ATOM 1508 C CA . ALA A 1 194 ? 4.903 -4.058 11.565 1.00 86.50 194 ALA A CA 1
ATOM 1509 C C . ALA A 1 194 ? 4.505 -3.309 12.848 1.00 86.50 194 ALA A C 1
ATOM 1511 O O . ALA A 1 194 ? 3.898 -3.898 13.741 1.00 86.50 194 ALA A O 1
ATOM 1512 N N . VAL A 1 195 ? 4.788 -2.003 12.924 1.00 82.12 195 VAL A N 1
ATOM 1513 C CA . VAL A 1 195 ? 4.322 -1.140 14.024 1.00 82.12 195 VAL A CA 1
ATOM 1514 C C . VAL A 1 195 ? 2.816 -0.910 13.947 1.00 82.12 195 VAL A C 1
ATOM 1516 O O . VAL A 1 195 ? 2.144 -0.921 14.978 1.00 82.12 195 VAL A O 1
ATOM 1519 N N . VAL A 1 196 ? 2.281 -0.704 12.740 1.00 78.12 196 VAL A N 1
ATOM 1520 C CA . VAL A 1 196 ? 0.839 -0.535 12.534 1.00 78.12 196 VAL A CA 1
ATOM 1521 C C . VAL A 1 196 ? 0.115 -1.836 12.882 1.00 78.12 196 VAL A C 1
ATOM 1523 O O . VAL A 1 196 ? -0.823 -1.785 13.664 1.00 78.12 196 VAL A O 1
ATOM 1526 N N . TYR A 1 197 ? 0.590 -2.993 12.413 1.00 81.31 197 TYR A N 1
ATOM 1527 C CA . TYR A 1 197 ? -0.049 -4.312 12.531 1.00 81.31 197 TYR A CA 1
ATOM 1528 C C . TYR A 1 197 ? 0.690 -5.283 13.486 1.00 81.31 197 TYR A C 1
ATOM 1530 O O . TYR A 1 197 ? 1.094 -6.368 13.063 1.00 81.31 197 TYR A O 1
ATOM 1538 N N . PRO A 1 198 ? 0.833 -4.979 14.794 1.00 80.12 198 PRO A N 1
ATOM 1539 C CA . PRO A 1 198 ? 1.705 -5.738 15.701 1.00 80.12 198 PRO A CA 1
ATOM 1540 C C . PRO A 1 198 ? 1.193 -7.144 16.051 1.00 80.12 198 PRO A C 1
ATOM 1542 O O . PRO A 1 198 ? 1.934 -7.945 16.609 1.00 80.12 198 PRO A O 1
ATOM 1545 N N . HIS A 1 199 ? -0.076 -7.444 15.757 1.00 82.75 199 HIS A N 1
ATOM 1546 C CA . HIS A 1 199 ? -0.698 -8.744 16.036 1.00 82.75 199 HIS A CA 1
ATOM 1547 C C . HIS A 1 199 ? -0.861 -9.613 14.777 1.00 82.75 199 HIS A C 1
ATOM 1549 O O . HIS A 1 199 ? -1.454 -10.693 14.856 1.00 82.75 199 HIS A O 1
ATOM 1555 N N . ASP A 1 200 ? -0.356 -9.170 13.618 1.00 86.75 200 ASP A N 1
ATOM 1556 C CA . ASP A 1 200 ? -0.449 -9.962 12.396 1.00 86.75 200 ASP A CA 1
ATOM 1557 C C . ASP A 1 200 ? 0.608 -11.070 12.399 1.00 86.75 200 ASP A C 1
ATOM 1559 O O . ASP A 1 200 ? 1.760 -10.865 12.022 1.00 86.75 200 ASP A O 1
ATOM 1563 N N . ALA A 1 201 ? 0.183 -12.282 12.760 1.00 89.50 201 ALA A N 1
ATOM 1564 C CA . ALA A 1 201 ? 1.044 -13.460 12.781 1.00 89.50 201 ALA A CA 1
ATOM 1565 C C . ALA A 1 201 ? 1.736 -13.749 11.434 1.00 89.50 201 ALA A C 1
ATOM 1567 O O . ALA A 1 201 ? 2.852 -14.271 11.428 1.00 89.50 201 ALA A O 1
ATOM 1568 N N . ARG A 1 202 ? 1.113 -13.419 10.292 1.00 90.12 202 ARG A N 1
ATOM 1569 C CA . ARG A 1 202 ? 1.713 -13.613 8.963 1.00 90.12 202 ARG A CA 1
ATOM 1570 C C . ARG A 1 202 ? 2.863 -12.637 8.752 1.00 90.12 202 ARG A C 1
ATOM 1572 O O . ARG A 1 202 ? 3.922 -13.052 8.288 1.00 90.12 202 ARG A O 1
ATOM 1579 N N . LEU A 1 203 ? 2.661 -11.375 9.124 1.00 92.31 203 LEU A N 1
ATOM 1580 C CA . LEU A 1 203 ? 3.697 -10.350 9.052 1.00 92.31 203 LEU A CA 1
ATOM 1581 C C . LEU A 1 203 ? 4.850 -10.659 10.011 1.00 92.31 203 LEU A C 1
ATOM 1583 O O . LEU A 1 203 ? 6.003 -10.632 9.593 1.00 92.31 203 LEU A O 1
ATOM 1587 N N . THR A 1 204 ? 4.549 -11.029 11.259 1.00 92.12 204 THR A N 1
ATOM 1588 C CA . THR A 1 204 ? 5.565 -11.448 12.237 1.00 92.12 204 THR A CA 1
ATOM 1589 C C . THR A 1 204 ? 6.381 -12.628 11.710 1.00 92.12 204 THR A C 1
ATOM 1591 O O . THR A 1 204 ? 7.603 -12.552 11.669 1.00 92.12 204 THR A O 1
ATOM 1594 N N . THR A 1 205 ? 5.721 -13.674 11.198 1.00 92.94 205 THR A N 1
ATOM 1595 C CA . THR A 1 205 ? 6.405 -14.852 10.632 1.00 92.94 205 THR A CA 1
ATOM 1596 C C . THR A 1 205 ? 7.300 -14.485 9.446 1.00 92.94 205 THR A C 1
ATOM 1598 O O . THR A 1 205 ? 8.401 -15.019 9.312 1.00 92.94 205 THR A O 1
ATOM 1601 N N . LEU A 1 206 ? 6.838 -13.583 8.572 1.00 92.88 206 LEU A N 1
ATOM 1602 C CA . LEU A 1 206 ? 7.617 -13.095 7.436 1.00 92.88 206 LEU A CA 1
ATOM 1603 C C . LEU A 1 206 ? 8.884 -12.369 7.903 1.00 92.88 206 LEU A C 1
ATOM 1605 O O . LEU A 1 206 ? 9.974 -12.700 7.437 1.00 92.88 206 LEU A O 1
ATOM 1609 N N . VAL A 1 207 ? 8.737 -11.404 8.814 1.00 93.56 207 VAL A N 1
ATOM 1610 C CA . VAL A 1 207 ? 9.852 -10.607 9.343 1.00 93.56 207 VAL A CA 1
ATOM 1611 C C . VAL A 1 207 ? 10.850 -11.504 10.065 1.00 93.56 207 VAL A C 1
ATOM 1613 O O . VAL A 1 207 ? 12.032 -11.472 9.729 1.00 93.56 207 VAL A O 1
ATOM 1616 N N . ASP A 1 208 ? 10.384 -12.357 10.979 1.00 94.00 208 ASP A N 1
ATOM 1617 C CA . ASP A 1 208 ? 11.244 -13.274 11.729 1.00 94.00 208 ASP A CA 1
ATOM 1618 C C . ASP A 1 208 ? 12.042 -14.160 10.781 1.00 94.00 208 ASP A C 1
ATOM 1620 O O . ASP A 1 208 ? 13.262 -14.265 10.899 1.00 94.00 208 ASP A O 1
ATOM 1624 N N . ARG A 1 209 ? 11.390 -14.754 9.779 1.00 91.69 209 ARG A N 1
ATOM 1625 C CA . ARG A 1 209 ? 12.094 -15.561 8.786 1.00 91.69 209 ARG A CA 1
ATOM 1626 C C . ARG A 1 209 ? 13.170 -14.754 8.065 1.00 91.69 209 ARG A C 1
ATOM 1628 O O . ARG A 1 209 ? 14.298 -15.228 7.982 1.00 91.69 209 ARG A O 1
ATOM 1635 N N . LEU A 1 210 ? 12.846 -13.566 7.552 1.00 91.75 210 LEU A N 1
ATOM 1636 C CA . LEU A 1 210 ? 13.800 -12.752 6.794 1.00 91.75 210 LEU A CA 1
ATOM 1637 C C . LEU A 1 210 ? 14.994 -12.307 7.645 1.00 91.75 210 LEU A C 1
ATOM 1639 O O . LEU A 1 210 ? 16.119 -12.340 7.147 1.00 91.75 210 LEU A O 1
ATOM 1643 N N . LEU A 1 211 ? 14.776 -11.992 8.926 1.00 93.50 211 LEU A N 1
ATOM 1644 C CA . LEU A 1 211 ? 15.849 -11.710 9.887 1.00 93.50 211 LEU A CA 1
ATOM 1645 C C . LEU A 1 211 ? 16.810 -12.897 10.053 1.00 93.50 211 LEU A C 1
ATOM 1647 O O . LEU A 1 211 ? 18.012 -12.690 10.193 1.00 93.50 211 LEU A O 1
ATOM 1651 N N . HIS A 1 212 ? 16.303 -14.132 10.012 1.00 91.75 212 HIS A N 1
ATOM 1652 C CA . HIS A 1 212 ? 17.129 -15.336 10.146 1.00 91.75 212 HIS A CA 1
ATOM 1653 C C . HIS A 1 212 ? 17.791 -15.766 8.829 1.00 91.75 212 HIS A C 1
ATOM 1655 O O . HIS A 1 212 ? 18.887 -16.322 8.849 1.00 91.75 212 HIS A O 1
ATOM 1661 N N . THR A 1 213 ? 17.139 -15.551 7.683 1.00 89.12 213 THR A N 1
ATOM 1662 C CA . THR A 1 213 ? 17.606 -16.077 6.389 1.00 89.12 213 THR A CA 1
ATOM 1663 C C . THR A 1 213 ? 18.410 -15.083 5.556 1.00 89.12 213 THR A C 1
ATOM 1665 O O . THR A 1 213 ? 19.058 -15.504 4.600 1.00 89.12 213 THR A O 1
ATOM 1668 N N . SER A 1 214 ? 18.365 -13.782 5.860 1.00 90.19 214 SER A N 1
ATOM 1669 C CA . SER A 1 214 ? 19.056 -12.741 5.091 1.00 90.19 214 SER A CA 1
ATOM 1670 C C . SER A 1 214 ? 19.789 -11.766 6.011 1.00 90.19 214 SER A C 1
ATOM 1672 O O . SER A 1 214 ? 19.183 -10.916 6.663 1.00 90.19 214 SER A O 1
ATOM 1674 N N . SER A 1 215 ? 21.123 -11.854 6.031 1.00 90.88 215 SER A N 1
ATOM 1675 C CA . SER A 1 215 ? 21.978 -10.917 6.776 1.00 90.88 215 SER A CA 1
ATOM 1676 C C . SER A 1 215 ? 21.820 -9.479 6.279 1.00 90.88 215 SER A C 1
ATOM 1678 O O . SER A 1 215 ? 21.835 -8.547 7.081 1.00 90.88 215 SER A O 1
ATOM 1680 N N . ARG A 1 216 ? 21.607 -9.302 4.968 1.00 90.00 216 ARG A N 1
ATOM 1681 C CA . ARG A 1 216 ? 21.318 -8.005 4.349 1.00 90.00 216 ARG A CA 1
ATOM 1682 C C . ARG A 1 216 ? 20.013 -7.416 4.885 1.00 90.00 216 ARG A C 1
ATOM 1684 O O . ARG A 1 216 ? 20.019 -6.277 5.341 1.00 90.00 216 ARG A O 1
ATOM 1691 N N . PHE A 1 217 ? 18.932 -8.200 4.918 1.00 91.62 217 PHE A N 1
ATOM 1692 C CA . PHE A 1 217 ? 17.661 -7.758 5.503 1.00 91.62 217 PHE A CA 1
ATOM 1693 C C . PHE A 1 217 ? 17.817 -7.400 6.984 1.00 91.62 217 PHE A C 1
ATOM 1695 O O . PHE A 1 217 ? 17.367 -6.340 7.408 1.00 91.62 217 PHE A O 1
ATOM 1702 N N . ALA A 1 218 ? 18.491 -8.250 7.768 1.00 92.44 218 ALA A N 1
ATOM 1703 C CA . ALA A 1 218 ? 18.724 -8.003 9.190 1.00 92.44 218 ALA A CA 1
ATOM 1704 C C . ALA A 1 218 ? 19.492 -6.696 9.440 1.00 92.44 218 ALA A C 1
ATOM 1706 O O . ALA A 1 218 ? 19.133 -5.930 10.337 1.00 92.44 218 ALA A O 1
ATOM 1707 N N . HIS A 1 219 ? 20.498 -6.404 8.611 1.00 90.50 219 HIS A N 1
ATOM 1708 C CA . HIS A 1 219 ? 21.238 -5.149 8.673 1.00 90.50 219 HIS A CA 1
ATOM 1709 C C . HIS A 1 219 ? 20.326 -3.943 8.409 1.00 90.50 219 HIS A C 1
ATOM 1711 O O . HIS A 1 219 ? 20.212 -3.061 9.264 1.00 90.50 219 HIS A O 1
ATOM 1717 N N . LEU A 1 220 ? 19.603 -3.945 7.285 1.00 89.94 220 LEU A N 1
ATOM 1718 C CA . LEU A 1 220 ? 18.693 -2.857 6.909 1.00 89.94 220 LEU A CA 1
ATOM 1719 C C . LEU A 1 220 ? 17.556 -2.657 7.923 1.00 89.94 220 LEU A C 1
ATOM 1721 O O . LEU A 1 220 ? 17.169 -1.526 8.216 1.00 89.94 220 LEU A O 1
ATOM 1725 N N . TRP A 1 221 ? 17.047 -3.745 8.505 1.00 91.69 221 TRP A N 1
ATOM 1726 C CA . TRP A 1 221 ? 16.021 -3.698 9.545 1.00 91.69 221 TRP A CA 1
ATOM 1727 C C . TRP A 1 221 ? 16.532 -3.007 10.817 1.00 91.69 221 TRP A C 1
ATOM 1729 O O . TRP A 1 221 ? 15.805 -2.227 11.433 1.00 91.69 221 TRP A O 1
ATOM 1739 N N . SER A 1 222 ? 17.790 -3.254 11.196 1.00 88.06 222 SER A N 1
ATOM 1740 C CA . SER A 1 222 ? 18.405 -2.675 12.397 1.00 88.06 222 SER A CA 1
ATOM 1741 C C . SER A 1 222 ? 18.827 -1.209 12.247 1.00 88.06 222 SER A C 1
ATOM 1743 O O . SER A 1 222 ? 18.763 -0.461 13.221 1.00 88.06 222 SER A O 1
ATOM 1745 N N . ASN A 1 223 ? 19.206 -0.779 11.038 1.00 80.50 223 ASN A N 1
ATOM 1746 C CA . ASN A 1 223 ? 19.765 0.556 10.791 1.00 80.50 223 ASN A CA 1
ATOM 1747 C C . ASN A 1 223 ? 18.756 1.698 10.969 1.00 80.50 223 ASN A C 1
ATOM 1749 O O . ASN A 1 223 ? 19.147 2.859 11.063 1.00 80.50 223 ASN A O 1
ATOM 1753 N N . GLY A 1 224 ? 17.457 1.403 11.041 1.00 60.50 224 GLY A N 1
ATOM 1754 C CA . GLY A 1 224 ? 16.475 2.404 11.444 1.00 60.50 224 GLY A CA 1
ATOM 1755 C C . GLY A 1 224 ? 16.146 3.463 10.383 1.00 60.50 224 GLY A C 1
ATOM 1756 O O . GLY A 1 224 ? 15.250 4.263 10.636 1.00 60.50 224 GLY A O 1
ATOM 1757 N N . THR A 1 225 ? 16.769 3.449 9.198 1.00 61.44 225 THR A N 1
ATOM 1758 C CA . THR A 1 225 ? 16.603 4.485 8.161 1.00 61.44 225 THR A CA 1
ATOM 1759 C C . THR A 1 225 ? 15.133 4.694 7.803 1.00 61.44 225 THR A C 1
ATOM 1761 O O . THR A 1 225 ? 14.426 3.736 7.500 1.00 61.44 225 THR A O 1
ATOM 1764 N N . ALA A 1 226 ? 14.641 5.927 7.878 1.00 56.22 226 ALA A N 1
ATOM 1765 C CA . ALA A 1 226 ? 13.284 6.263 7.465 1.00 56.22 226 ALA A CA 1
ATOM 1766 C C . ALA A 1 226 ? 13.326 6.777 6.022 1.00 56.22 226 ALA A C 1
ATOM 1768 O O . ALA A 1 226 ? 13.949 7.801 5.755 1.00 56.22 226 ALA A O 1
ATOM 1769 N N . GLY A 1 227 ? 12.667 6.071 5.111 1.00 57.75 227 GLY A N 1
ATOM 1770 C CA . GLY A 1 227 ? 12.460 6.484 3.727 1.00 57.75 227 GLY A CA 1
ATOM 1771 C C . GLY A 1 227 ? 11.110 5.955 3.268 1.00 57.75 227 GLY A C 1
ATOM 1772 O O . GLY A 1 227 ? 10.749 4.837 3.629 1.00 57.75 227 GLY A O 1
ATOM 1773 N N . LEU A 1 228 ? 10.342 6.774 2.554 1.00 57.34 228 LEU A N 1
ATOM 1774 C CA . LEU A 1 228 ? 9.084 6.341 1.950 1.00 57.34 228 LEU A CA 1
ATOM 1775 C C . LEU A 1 228 ? 9.392 5.754 0.570 1.00 57.34 228 LEU A C 1
ATOM 1777 O O . LEU A 1 228 ? 10.248 6.285 -0.135 1.00 57.34 228 LEU A O 1
ATOM 1781 N N . HIS A 1 229 ? 8.705 4.683 0.180 1.00 65.81 229 HIS A N 1
ATOM 1782 C CA . HIS A 1 229 ? 8.727 4.216 -1.207 1.00 65.81 229 HIS A CA 1
ATOM 1783 C C . HIS A 1 229 ? 7.643 4.965 -1.992 1.00 65.81 229 HIS A C 1
ATOM 1785 O O . HIS A 1 229 ? 6.512 4.486 -2.091 1.00 65.81 229 HIS A O 1
ATOM 1791 N N . ASP A 1 230 ? 7.942 6.185 -2.446 1.00 68.00 230 ASP A N 1
ATOM 1792 C CA . ASP A 1 230 ? 6.983 7.079 -3.116 1.00 68.00 230 ASP A CA 1
ATOM 1793 C C . ASP A 1 230 ? 7.037 7.002 -4.648 1.00 68.00 230 ASP A C 1
ATOM 1795 O O . ASP A 1 230 ? 5.998 7.118 -5.302 1.00 68.00 230 ASP A O 1
ATOM 1799 N N . GLY A 1 231 ? 8.208 6.713 -5.209 1.00 75.25 231 GLY A N 1
ATOM 1800 C CA . GLY A 1 231 ? 8.391 6.443 -6.627 1.00 75.25 231 GLY A CA 1
ATOM 1801 C C . GLY A 1 231 ? 9.830 6.086 -6.979 1.00 75.25 231 GLY A C 1
ATOM 1802 O O . GLY A 1 231 ? 10.732 6.138 -6.144 1.00 75.25 231 GLY A O 1
ATOM 1803 N N . ASP A 1 232 ? 10.041 5.687 -8.227 1.00 85.12 232 ASP A N 1
ATOM 1804 C CA . ASP A 1 232 ? 11.364 5.404 -8.787 1.00 85.12 232 ASP A CA 1
ATOM 1805 C C . ASP A 1 232 ? 11.307 5.465 -10.318 1.00 85.12 232 ASP A C 1
ATOM 1807 O O . ASP A 1 232 ? 10.233 5.530 -10.906 1.00 85.12 232 ASP A O 1
ATOM 1811 N N . ARG A 1 233 ? 12.451 5.379 -10.989 1.00 90.94 233 ARG A N 1
ATOM 1812 C CA . ARG A 1 233 ? 12.521 5.042 -12.408 1.00 90.94 233 ARG A CA 1
ATOM 1813 C C . ARG A 1 233 ? 13.152 3.667 -12.565 1.00 90.94 233 ARG A C 1
ATOM 1815 O O . ARG A 1 233 ? 14.213 3.382 -12.012 1.00 90.94 233 ARG A O 1
ATOM 1822 N N . LYS A 1 234 ? 12.498 2.794 -13.327 1.00 91.25 234 LYS A N 1
ATOM 1823 C CA . LYS A 1 234 ? 12.931 1.414 -13.558 1.00 91.25 234 LYS A CA 1
ATOM 1824 C C . LYS A 1 234 ? 13.245 1.186 -15.026 1.00 91.25 234 LYS A C 1
ATOM 1826 O O . LYS A 1 234 ? 12.495 1.622 -15.892 1.00 91.25 234 LYS A O 1
ATOM 1831 N N . THR A 1 235 ? 14.300 0.431 -15.310 1.00 93.62 235 THR A N 1
ATOM 1832 C CA . THR A 1 235 ? 14.528 -0.141 -16.643 1.00 93.62 235 THR A CA 1
ATOM 1833 C C . THR A 1 235 ? 14.219 -1.627 -16.613 1.00 93.62 235 THR A C 1
ATOM 1835 O O . THR A 1 235 ? 14.818 -2.360 -15.830 1.00 93.62 235 THR A O 1
ATOM 1838 N N . ILE A 1 236 ? 13.294 -2.056 -17.465 1.00 93.00 236 ILE A N 1
ATOM 1839 C CA . ILE A 1 236 ? 12.919 -3.455 -17.661 1.00 93.00 236 ILE A CA 1
ATOM 1840 C C . ILE A 1 236 ? 13.621 -3.957 -18.922 1.00 93.00 236 ILE A C 1
ATOM 1842 O O . ILE A 1 236 ? 13.448 -3.381 -19.995 1.00 93.00 236 ILE A O 1
ATOM 1846 N N . GLU A 1 237 ? 14.389 -5.035 -18.806 1.00 92.75 237 GLU A N 1
ATOM 1847 C CA . GLU A 1 237 ? 15.032 -5.702 -19.944 1.00 92.75 237 GLU A CA 1
ATOM 1848 C C . GLU A 1 237 ? 14.008 -6.607 -20.645 1.00 92.75 237 GLU A C 1
ATOM 1850 O O . GLU A 1 237 ? 13.916 -7.809 -20.382 1.00 92.75 237 GLU A O 1
ATOM 1855 N N . HIS A 1 238 ? 13.162 -6.023 -21.495 1.00 93.69 238 HIS A N 1
ATOM 1856 C CA . HIS A 1 238 ? 12.016 -6.728 -22.056 1.00 93.69 238 HIS A CA 1
ATOM 1857 C C . HIS A 1 238 ? 12.392 -7.541 -23.311 1.00 93.69 238 HIS A C 1
ATOM 1859 O O . HIS A 1 238 ? 12.935 -6.981 -24.267 1.00 93.69 238 HIS A O 1
ATOM 1865 N N . PRO A 1 239 ? 12.010 -8.831 -23.415 1.00 91.25 239 PRO A N 1
ATOM 1866 C CA . PRO A 1 239 ? 12.443 -9.702 -24.516 1.00 91.25 239 PRO A CA 1
ATOM 1867 C C . PRO A 1 239 ? 11.968 -9.260 -25.909 1.00 91.25 239 PRO A C 1
ATOM 1869 O O . PRO A 1 239 ? 12.587 -9.613 -26.908 1.00 91.25 239 PRO A O 1
ATOM 1872 N N . LEU A 1 240 ? 10.862 -8.513 -25.990 1.00 92.88 240 LEU A N 1
ATOM 1873 C CA . LEU A 1 240 ? 10.273 -8.078 -27.266 1.00 92.88 240 LEU A CA 1
ATOM 1874 C C . LEU A 1 240 ? 10.624 -6.645 -27.676 1.00 92.88 240 LEU A C 1
ATOM 1876 O O . LEU A 1 240 ? 10.583 -6.344 -28.864 1.00 92.88 240 LEU A O 1
ATOM 1880 N N . VAL A 1 241 ? 10.913 -5.758 -26.717 1.00 94.75 241 VAL A N 1
ATOM 1881 C CA . VAL A 1 241 ? 11.102 -4.315 -26.986 1.00 94.75 241 VAL A CA 1
ATOM 1882 C C . VAL A 1 241 ? 12.447 -3.782 -26.482 1.00 94.75 241 VAL A C 1
ATOM 1884 O O . VAL A 1 241 ? 12.711 -2.587 -26.596 1.00 94.75 241 VAL A O 1
ATOM 1887 N N . GLY A 1 242 ? 13.308 -4.665 -25.967 1.00 93.94 242 GLY A N 1
ATOM 1888 C CA . GLY A 1 242 ? 14.589 -4.308 -25.367 1.00 93.94 242 GLY A CA 1
ATOM 1889 C C . GLY A 1 242 ? 14.415 -3.562 -24.047 1.00 93.94 242 GLY A C 1
ATOM 1890 O O . GLY A 1 242 ? 13.414 -3.730 -23.348 1.00 93.94 242 GLY A O 1
ATOM 1891 N N . ASP A 1 243 ? 15.400 -2.729 -23.719 1.00 96.00 243 ASP A N 1
ATOM 1892 C CA . ASP A 1 243 ? 15.362 -1.881 -22.532 1.00 96.00 243 ASP A CA 1
ATOM 1893 C C . ASP A 1 243 ? 14.188 -0.896 -22.627 1.00 96.00 243 ASP A C 1
ATOM 1895 O O . ASP A 1 243 ? 14.096 -0.089 -23.561 1.00 96.00 243 ASP A O 1
ATOM 1899 N N . LEU A 1 244 ? 13.294 -0.998 -21.644 1.00 95.88 244 LEU A N 1
ATOM 1900 C CA . LEU A 1 244 ? 12.093 -0.189 -21.479 1.00 95.88 244 LEU A CA 1
ATOM 1901 C C . LEU A 1 244 ? 12.196 0.581 -20.160 1.00 95.88 244 LEU A C 1
ATOM 1903 O O . LEU A 1 244 ? 12.118 -0.023 -19.086 1.00 95.88 244 LEU A O 1
ATOM 1907 N N . ALA A 1 245 ? 12.397 1.897 -20.226 1.00 96.31 245 ALA A N 1
ATOM 1908 C CA . ALA A 1 245 ? 12.493 2.748 -19.044 1.00 96.31 245 ALA A CA 1
ATOM 1909 C C . ALA A 1 245 ? 11.127 3.347 -18.680 1.00 96.31 245 ALA A C 1
ATOM 1911 O O . ALA A 1 245 ? 10.509 4.043 -19.481 1.00 96.31 245 ALA A O 1
ATOM 1912 N N . LEU A 1 246 ? 10.666 3.090 -17.457 1.00 95.81 246 LEU A N 1
ATOM 1913 C CA . LEU A 1 246 ? 9.363 3.516 -16.953 1.00 95.81 246 LEU A CA 1
ATOM 1914 C C . LEU A 1 246 ? 9.515 4.212 -15.605 1.00 95.81 246 LEU A C 1
ATOM 1916 O O . LEU A 1 246 ? 10.297 3.780 -14.757 1.00 95.81 246 LEU A O 1
ATOM 1920 N N . ASP A 1 247 ? 8.721 5.250 -15.395 1.00 94.38 247 ASP A N 1
ATOM 1921 C CA . ASP A 1 247 ? 8.554 5.882 -14.095 1.00 94.38 247 ASP A CA 1
ATOM 1922 C C . ASP A 1 247 ? 7.542 5.054 -13.280 1.00 94.38 247 ASP A C 1
ATOM 1924 O O . ASP A 1 247 ? 6.512 4.616 -13.799 1.00 94.38 247 ASP A O 1
ATOM 1928 N N . LEU A 1 248 ? 7.877 4.772 -12.026 1.00 91.81 248 LEU A N 1
ATOM 1929 C CA . LEU A 1 248 ? 7.094 4.020 -11.055 1.00 91.81 248 LEU A CA 1
ATOM 1930 C C . LEU A 1 248 ? 6.523 4.993 -10.035 1.00 91.81 248 LEU A C 1
ATOM 1932 O O . LEU A 1 248 ? 7.277 5.675 -9.346 1.00 91.81 248 LEU A O 1
ATOM 1936 N N . ASP A 1 249 ? 5.206 4.961 -9.872 1.00 91.69 249 ASP A N 1
ATOM 1937 C CA . ASP A 1 249 ? 4.501 5.709 -8.836 1.00 91.69 249 ASP A CA 1
ATOM 1938 C C . ASP A 1 249 ? 3.807 4.754 -7.860 1.00 91.69 249 ASP A C 1
ATOM 1940 O O . ASP A 1 249 ? 3.170 3.771 -8.271 1.00 91.69 249 ASP A O 1
ATOM 1944 N N . VAL A 1 250 ? 3.875 5.069 -6.561 1.00 90.12 250 VAL A N 1
ATOM 1945 C CA . VAL A 1 250 ? 3.153 4.343 -5.505 1.00 90.12 250 VAL A CA 1
ATOM 1946 C C . VAL A 1 250 ? 2.010 5.198 -4.964 1.00 90.12 250 VAL A C 1
ATOM 1948 O O . VAL A 1 250 ? 2.201 6.203 -4.283 1.00 90.12 250 VAL A O 1
ATOM 1951 N N . LEU A 1 251 ? 0.777 4.767 -5.225 1.00 88.44 251 LEU A N 1
ATOM 1952 C CA . LEU A 1 251 ? -0.444 5.462 -4.820 1.00 88.44 251 LEU A CA 1
ATOM 1953 C C . LEU A 1 251 ? -1.129 4.724 -3.663 1.00 88.44 251 LEU A C 1
ATOM 1955 O O . LEU A 1 251 ? -1.449 3.540 -3.761 1.00 88.44 251 LEU A O 1
ATOM 1959 N N . MET A 1 252 ? -1.431 5.431 -2.575 1.00 79.75 252 MET A N 1
ATOM 1960 C CA . MET A 1 252 ? -2.136 4.860 -1.421 1.00 79.75 252 MET A CA 1
ATOM 1961 C C . MET A 1 252 ? -3.655 4.982 -1.565 1.00 79.75 252 MET A C 1
ATOM 1963 O O . MET A 1 252 ? -4.173 6.055 -1.878 1.00 79.75 252 MET A O 1
ATOM 1967 N N . VAL A 1 253 ? -4.398 3.910 -1.265 1.00 68.75 253 VAL A N 1
ATOM 1968 C CA . VAL A 1 253 ? -5.872 3.934 -1.265 1.00 68.75 253 VAL A CA 1
ATOM 1969 C C . VAL A 1 253 ? -6.406 4.253 0.138 1.00 68.75 253 VAL A C 1
ATOM 1971 O O . VAL A 1 253 ? -6.279 3.415 1.042 1.00 68.75 253 VAL A O 1
ATOM 1974 N N . PRO A 1 254 ? -7.096 5.397 0.336 1.00 62.22 254 PRO A N 1
ATOM 1975 C CA . PRO A 1 254 ? -7.625 5.772 1.641 1.00 62.22 254 PRO A CA 1
ATOM 1976 C C . PRO A 1 254 ? -8.544 4.699 2.241 1.00 62.22 254 PRO A C 1
ATOM 1978 O O . PRO A 1 254 ? -9.501 4.239 1.603 1.00 62.22 254 PRO A O 1
ATOM 1981 N N . GLY A 1 255 ? -8.262 4.326 3.491 1.00 60.97 255 GLY A N 1
ATOM 1982 C CA . GLY A 1 255 ? -9.077 3.400 4.280 1.00 60.97 255 GLY A CA 1
ATOM 1983 C C . GLY A 1 255 ? -8.935 1.918 3.919 1.00 60.97 255 GLY A C 1
ATOM 1984 O O . GLY A 1 255 ? -9.791 1.134 4.317 1.00 60.97 255 GLY A O 1
ATOM 1985 N N . SER A 1 256 ? -7.911 1.521 3.154 1.00 65.38 256 SER A N 1
ATOM 1986 C CA . SER A 1 256 ? -7.647 0.099 2.861 1.00 65.38 256 SER A CA 1
ATOM 1987 C C . SER A 1 256 ? -6.194 -0.342 3.037 1.00 65.38 256 SER A C 1
ATOM 1989 O O . SER A 1 256 ? -5.924 -1.528 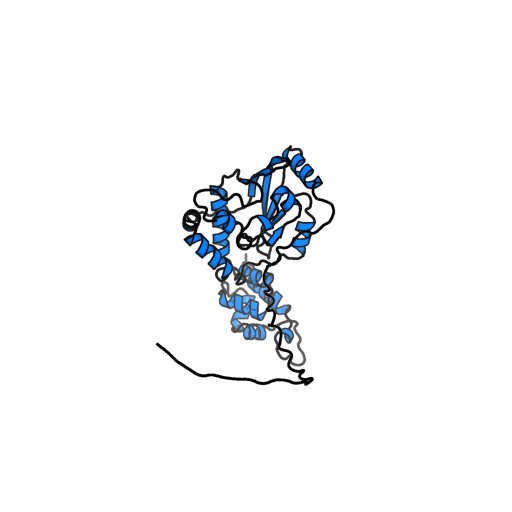2.895 1.00 65.38 256 SER A O 1
ATOM 1991 N N . ASP A 1 257 ? -5.276 0.587 3.325 1.00 79.81 257 ASP A N 1
ATOM 1992 C CA . ASP A 1 257 ? -3.823 0.359 3.435 1.00 79.81 257 ASP A CA 1
ATOM 1993 C C . ASP A 1 257 ? -3.206 -0.414 2.252 1.00 79.81 257 ASP A C 1
ATOM 1995 O O . ASP A 1 257 ? -2.145 -1.025 2.359 1.00 79.81 257 ASP A O 1
ATOM 1999 N N . LEU A 1 258 ? -3.881 -0.361 1.099 1.00 86.06 258 LEU A N 1
ATOM 2000 C CA . LEU A 1 258 ? -3.407 -0.893 -0.168 1.00 86.06 258 LEU A CA 1
ATOM 2001 C C . LEU A 1 258 ? -2.530 0.141 -0.872 1.00 86.06 258 LEU A C 1
ATOM 2003 O O . LEU A 1 258 ? -2.854 1.334 -0.895 1.00 86.06 258 LEU A O 1
ATOM 2007 N N . ARG A 1 259 ? -1.480 -0.364 -1.513 1.00 90.31 259 ARG A N 1
ATOM 2008 C CA . ARG A 1 259 ? -0.584 0.349 -2.423 1.00 90.31 259 ARG A CA 1
ATOM 2009 C C . ARG A 1 259 ? -0.928 -0.026 -3.856 1.00 90.31 259 ARG A C 1
ATOM 2011 O O . ARG A 1 259 ? -0.995 -1.209 -4.179 1.00 90.31 259 ARG A O 1
ATOM 2018 N N . ILE A 1 260 ? -1.143 0.956 -4.716 1.00 93.00 260 ILE A N 1
ATOM 2019 C CA . ILE A 1 260 ? -1.251 0.768 -6.161 1.00 93.00 260 ILE A CA 1
ATOM 2020 C C . ILE A 1 260 ? 0.081 1.200 -6.758 1.00 93.00 260 ILE A C 1
ATOM 2022 O O . ILE A 1 260 ? 0.457 2.357 -6.626 1.00 93.00 260 ILE A O 1
ATOM 2026 N N . VAL A 1 261 ? 0.774 0.269 -7.402 1.00 93.88 261 VAL A N 1
ATOM 2027 C CA . VAL A 1 261 ? 2.004 0.534 -8.149 1.00 93.88 261 VAL A CA 1
ATOM 2028 C C . VAL A 1 261 ? 1.631 0.658 -9.614 1.00 93.88 261 VAL A C 1
ATOM 2030 O O . VAL A 1 261 ? 1.040 -0.272 -10.172 1.00 93.88 261 VAL A O 1
ATOM 2033 N N . ALA A 1 262 ? 1.959 1.792 -10.219 1.00 94.69 262 ALA A N 1
ATOM 2034 C CA . ALA A 1 262 ? 1.721 2.052 -11.629 1.00 94.69 262 ALA A CA 1
ATOM 2035 C C . ALA A 1 262 ? 3.035 2.398 -12.325 1.00 94.69 262 ALA A C 1
ATOM 2037 O O . ALA A 1 262 ? 3.832 3.165 -11.792 1.00 94.69 262 ALA A O 1
ATOM 2038 N N . TYR A 1 263 ? 3.231 1.839 -13.516 1.00 94.94 263 TYR A N 1
ATOM 2039 C CA . TYR A 1 263 ? 4.309 2.246 -14.406 1.00 94.94 263 TYR A CA 1
ATOM 2040 C C . TYR A 1 263 ? 3.782 3.183 -15.488 1.00 94.94 263 TYR A C 1
ATOM 2042 O O . TYR A 1 263 ? 2.722 2.936 -16.069 1.00 94.94 263 TYR A O 1
ATOM 2050 N N . SER A 1 264 ? 4.541 4.224 -15.801 1.00 94.56 264 SER A N 1
ATOM 2051 C CA . SER A 1 264 ? 4.228 5.156 -16.878 1.00 94.56 264 SER A CA 1
ATOM 2052 C C . SER A 1 264 ? 5.473 5.517 -17.687 1.00 94.56 264 SER A C 1
ATOM 2054 O O . SER A 1 264 ? 6.601 5.299 -17.256 1.00 94.56 264 SER A O 1
ATOM 2056 N N . ALA A 1 265 ? 5.259 6.028 -18.895 1.00 94.69 265 ALA A N 1
ATOM 2057 C CA . ALA A 1 265 ? 6.303 6.598 -19.735 1.00 94.69 265 ALA A CA 1
ATOM 2058 C C . ALA A 1 265 ? 5.889 8.018 -20.127 1.00 94.69 265 ALA A C 1
ATOM 2060 O O . ALA A 1 265 ? 4.710 8.276 -20.394 1.00 94.69 265 ALA A O 1
ATOM 2061 N N . GLY A 1 266 ? 6.853 8.939 -20.188 1.00 89.62 266 GLY A N 1
ATOM 2062 C CA . GLY A 1 266 ? 6.602 10.301 -20.653 1.00 89.62 266 GLY A CA 1
ATOM 2063 C C . GLY A 1 266 ? 6.036 10.306 -22.076 1.00 89.62 266 GLY A C 1
ATOM 2064 O O . GLY A 1 266 ? 6.537 9.606 -22.956 1.00 89.62 266 GLY A O 1
ATOM 2065 N N . SER A 1 267 ? 4.985 11.087 -22.326 1.00 87.56 267 SER A N 1
ATOM 2066 C CA . SER A 1 267 ? 4.361 11.152 -23.653 1.00 87.56 267 SER A CA 1
ATOM 2067 C C . SER A 1 267 ? 5.350 11.624 -24.727 1.00 87.56 267 SER A C 1
ATOM 2069 O O . SER A 1 267 ? 6.095 12.577 -24.508 1.00 87.56 267 SER A O 1
ATOM 2071 N N . GLY A 1 268 ? 5.336 10.976 -25.897 1.00 88.75 268 GLY A N 1
ATOM 2072 C CA . GLY A 1 268 ? 6.235 11.300 -27.014 1.00 88.75 268 GLY A CA 1
ATOM 2073 C C . GLY A 1 268 ? 7.672 10.787 -26.858 1.00 88.75 268 GLY A C 1
ATOM 2074 O O . GLY A 1 268 ? 8.551 11.234 -27.589 1.00 88.75 268 GLY A O 1
ATOM 2075 N N . THR A 1 269 ? 7.922 9.884 -25.906 1.00 94.62 269 THR A N 1
ATOM 2076 C CA . THR A 1 269 ? 9.214 9.197 -25.747 1.00 94.62 269 THR A CA 1
ATOM 2077 C C . THR A 1 269 ? 9.225 7.846 -26.467 1.00 94.62 269 THR A C 1
ATOM 2079 O O . THR A 1 269 ? 8.175 7.240 -26.672 1.00 94.62 269 THR A O 1
ATOM 2082 N N . GLU A 1 270 ? 10.417 7.334 -26.792 1.00 95.62 270 GLU A N 1
ATOM 2083 C CA . GLU A 1 270 ? 10.588 5.981 -27.348 1.00 95.62 270 GLU A CA 1
ATOM 2084 C C . GLU A 1 270 ? 10.030 4.901 -26.402 1.00 95.62 270 GLU A C 1
ATOM 2086 O O . GLU A 1 270 ? 9.403 3.940 -26.841 1.00 95.62 270 GLU A O 1
ATOM 2091 N N . ASP A 1 271 ? 10.195 5.078 -25.087 1.00 96.25 271 ASP A N 1
ATOM 2092 C CA . ASP A 1 271 ? 9.646 4.163 -24.082 1.00 96.25 271 ASP A CA 1
ATOM 2093 C C . ASP A 1 271 ? 8.110 4.122 -24.109 1.00 96.25 271 ASP A C 1
ATOM 2095 O O . ASP A 1 271 ? 7.518 3.058 -23.920 1.00 96.25 271 ASP A O 1
ATOM 2099 N N . ALA A 1 272 ? 7.448 5.248 -24.410 1.00 94.75 272 ALA A N 1
ATOM 2100 C CA . ALA A 1 272 ? 5.998 5.278 -24.596 1.00 94.75 272 ALA A CA 1
ATOM 2101 C C . ALA A 1 272 ? 5.565 4.486 -25.841 1.00 94.75 272 ALA A C 1
ATOM 2103 O O . ALA A 1 272 ? 4.609 3.715 -25.767 1.00 94.75 272 ALA A O 1
ATOM 2104 N N . GLU A 1 273 ? 6.297 4.591 -26.954 1.00 94.94 273 GLU A N 1
ATOM 2105 C CA . GLU A 1 273 ? 6.026 3.814 -28.175 1.00 94.94 273 GLU A CA 1
ATOM 2106 C C . GLU A 1 273 ? 6.257 2.307 -27.967 1.00 94.94 273 GLU A C 1
ATOM 2108 O O . GLU A 1 273 ? 5.471 1.469 -28.429 1.00 94.94 273 GLU A O 1
ATOM 2113 N N . LYS A 1 274 ? 7.304 1.939 -27.219 1.00 95.31 274 LYS A N 1
ATOM 2114 C CA . LYS A 1 274 ? 7.555 0.552 -26.800 1.00 95.31 274 LYS A CA 1
ATOM 2115 C C . LYS A 1 274 ? 6.427 0.028 -25.912 1.00 95.31 274 LYS A C 1
ATOM 2117 O O . LYS A 1 274 ? 5.950 -1.088 -26.127 1.00 95.31 274 LYS A O 1
ATOM 2122 N N . LEU A 1 275 ? 5.967 0.823 -24.943 1.00 94.12 275 LEU A N 1
ATOM 2123 C CA . LEU A 1 275 ? 4.859 0.453 -24.062 1.00 94.12 275 LEU A CA 1
ATOM 2124 C C . LEU A 1 275 ? 3.545 0.280 -24.844 1.00 94.12 275 LEU A C 1
ATOM 2126 O O . LEU A 1 275 ? 2.817 -0.689 -24.616 1.00 94.12 275 LEU A O 1
ATOM 2130 N N . ASP A 1 276 ? 3.267 1.152 -25.812 1.00 93.50 276 ASP A N 1
ATOM 2131 C CA . ASP A 1 276 ? 2.110 1.031 -26.707 1.00 93.50 276 ASP A CA 1
ATOM 2132 C C . ASP A 1 276 ? 2.209 -0.206 -27.616 1.00 93.50 276 ASP A C 1
ATOM 2134 O O . ASP A 1 276 ? 1.215 -0.911 -27.825 1.00 93.50 276 ASP A O 1
ATOM 2138 N N . SER A 1 277 ? 3.411 -0.551 -28.085 1.00 93.38 277 SER A N 1
ATOM 2139 C CA . SER A 1 277 ? 3.652 -1.784 -28.848 1.00 93.38 277 SER A CA 1
ATOM 2140 C C . SER A 1 277 ? 3.314 -3.032 -28.025 1.00 93.38 277 SER A C 1
ATOM 2142 O O . SER A 1 277 ? 2.638 -3.939 -28.517 1.00 93.38 277 SER A O 1
ATOM 2144 N N . LEU A 1 278 ? 3.701 -3.062 -26.744 1.00 92.75 278 LEU A N 1
ATOM 2145 C CA . LEU A 1 278 ? 3.322 -4.137 -25.818 1.00 92.75 278 LEU A CA 1
ATOM 2146 C C . LEU A 1 278 ? 1.811 -4.184 -25.570 1.00 92.75 278 LEU A C 1
ATOM 2148 O O . LEU A 1 278 ? 1.233 -5.269 -25.471 1.00 92.75 278 LEU A O 1
ATOM 2152 N N . ARG A 1 279 ? 1.135 -3.032 -25.532 1.00 89.56 279 ARG A N 1
ATOM 2153 C CA . ARG A 1 279 ? -0.329 -2.980 -25.404 1.00 89.56 279 ARG A CA 1
ATOM 2154 C C . ARG A 1 279 ? -1.025 -3.660 -26.583 1.00 89.56 279 ARG A C 1
ATOM 2156 O O . ARG A 1 279 ? -2.000 -4.382 -26.377 1.00 89.56 279 ARG A O 1
ATOM 2163 N N . GLY A 1 280 ? -0.498 -3.500 -27.798 1.00 86.94 280 GLY A N 1
ATOM 2164 C CA . GLY A 1 280 ? -0.988 -4.193 -28.996 1.00 86.94 280 GLY A CA 1
ATOM 2165 C C . GLY A 1 280 ? -0.928 -5.725 -28.897 1.00 86.94 280 GLY A C 1
ATOM 2166 O O . GLY A 1 280 ? -1.729 -6.418 -29.524 1.00 86.94 280 GLY A O 1
ATOM 2167 N N . LEU A 1 281 ? -0.040 -6.261 -28.053 1.00 83.12 281 LEU A N 1
ATOM 2168 C CA . LEU A 1 281 ? 0.129 -7.696 -27.803 1.00 83.12 281 LEU A CA 1
ATOM 2169 C C . LEU A 1 281 ? -0.803 -8.249 -26.722 1.00 83.12 281 LEU A C 1
ATOM 2171 O O . LEU A 1 281 ? -0.691 -9.419 -26.371 1.00 83.12 281 LEU A O 1
ATOM 2175 N N . CYS A 1 282 ? -1.724 -7.453 -26.180 1.00 71.94 282 CYS A N 1
ATOM 2176 C CA . CYS A 1 282 ? -2.743 -7.928 -25.252 1.00 71.94 282 CYS A CA 1
ATOM 2177 C C . CYS A 1 282 ? -3.944 -8.531 -26.025 1.00 71.94 282 CYS A C 1
ATOM 2179 O O . CYS A 1 282 ? -4.868 -7.781 -26.344 1.00 71.94 282 CYS A O 1
ATOM 2181 N N . PRO A 1 283 ? -4.043 -9.860 -26.291 1.00 56.91 283 PRO A N 1
ATOM 2182 C CA . PRO A 1 283 ? -5.150 -10.430 -27.071 1.00 56.91 283 PRO A CA 1
ATOM 2183 C C . PRO A 1 283 ? -6.533 -10.089 -26.501 1.00 56.91 283 PRO A C 1
ATOM 2185 O O . PRO A 1 283 ? -6.826 -10.451 -25.366 1.00 56.91 283 PRO A O 1
ATOM 2188 N N . GLY A 1 284 ? -7.394 -9.401 -27.252 1.00 48.44 284 GLY A N 1
ATOM 2189 C CA . GLY A 1 284 ? -8.704 -8.925 -26.786 1.00 48.44 284 GLY A CA 1
ATOM 2190 C C . GLY A 1 284 ? -9.475 -9.926 -25.905 1.00 48.44 284 GLY A C 1
ATOM 2191 O O . GLY A 1 284 ? -9.725 -11.055 -26.304 1.00 48.44 284 GLY A O 1
ATOM 2192 N N . ALA A 1 285 ? -9.826 -9.484 -24.691 1.00 39.19 285 ALA A N 1
ATOM 2193 C CA . ALA A 1 285 ? -10.769 -10.114 -23.760 1.00 39.19 285 ALA A CA 1
ATOM 2194 C C . ALA A 1 285 ? -10.570 -11.615 -23.416 1.00 39.19 285 ALA A C 1
ATOM 2196 O O . ALA A 1 285 ? -11.410 -12.444 -23.748 1.00 39.19 285 ALA A O 1
ATOM 2197 N N . ALA A 1 286 ? -9.557 -11.962 -22.607 1.00 34.16 286 ALA A N 1
ATOM 2198 C CA . ALA A 1 286 ? -9.615 -13.172 -21.770 1.00 34.16 286 ALA A CA 1
ATOM 2199 C C . ALA A 1 286 ? -8.818 -13.022 -20.451 1.00 34.16 286 ALA A C 1
ATOM 2201 O O . ALA A 1 286 ? -7.599 -12.903 -20.461 1.00 34.16 286 ALA A O 1
ATOM 2202 N N . LEU A 1 287 ? -9.568 -13.014 -19.336 1.00 41.56 287 LEU A N 1
ATOM 2203 C CA . LEU A 1 287 ? -9.223 -13.237 -17.915 1.00 41.56 287 LEU A CA 1
ATOM 2204 C C . LEU A 1 287 ? -8.033 -12.468 -17.286 1.00 41.56 287 LEU A C 1
ATOM 2206 O O . LEU A 1 287 ? -6.899 -12.930 -17.266 1.00 41.56 287 LEU A O 1
ATOM 2210 N N . ALA A 1 288 ? -8.344 -11.352 -16.609 1.00 41.50 288 ALA A N 1
ATOM 2211 C CA . ALA A 1 288 ? -7.517 -10.815 -15.521 1.00 41.50 288 ALA A CA 1
ATOM 2212 C C . ALA A 1 288 ? -7.609 -11.753 -14.302 1.00 41.50 288 ALA A C 1
ATOM 2214 O O . ALA A 1 288 ? -8.711 -12.023 -13.817 1.00 41.50 288 ALA A O 1
ATOM 2215 N N . GLY A 1 289 ? -6.475 -12.281 -13.843 1.00 47.88 289 GLY A N 1
ATOM 2216 C CA . GLY A 1 289 ? -6.411 -13.272 -12.773 1.00 47.88 289 GLY A CA 1
ATOM 2217 C C . GLY A 1 289 ? -6.284 -12.655 -11.380 1.00 47.88 289 GLY A C 1
ATOM 2218 O O . GLY A 1 289 ? -5.448 -11.791 -11.148 1.00 47.88 289 GLY A O 1
ATOM 2219 N N . THR A 1 290 ? -7.075 -13.143 -10.429 1.00 45.50 290 THR A N 1
ATOM 2220 C CA . THR A 1 290 ? -6.768 -13.059 -8.991 1.00 45.50 290 THR A CA 1
ATOM 2221 C C . THR A 1 290 ? -5.795 -14.204 -8.656 1.00 45.50 290 THR A C 1
ATOM 2223 O O . THR A 1 290 ? -5.857 -15.248 -9.322 1.00 45.50 290 THR A O 1
ATOM 2226 N N . PRO A 1 291 ? -4.873 -14.067 -7.687 1.00 42.66 291 PRO A N 1
ATOM 2227 C CA . PRO A 1 291 ? -4.104 -15.212 -7.209 1.00 42.66 291 PRO A CA 1
ATOM 2228 C C . PRO A 1 291 ? -5.065 -16.195 -6.526 1.00 42.66 291 PRO A C 1
ATOM 2230 O O . PRO A 1 291 ? -5.614 -15.922 -5.459 1.00 42.66 291 PRO A O 1
ATOM 2233 N N . GLU A 1 292 ? -5.330 -17.326 -7.174 1.00 39.72 292 GLU A N 1
ATOM 2234 C CA . GLU A 1 292 ? -6.156 -18.387 -6.609 1.00 39.72 292 GLU A CA 1
ATOM 2235 C C . GLU A 1 292 ? -5.344 -19.088 -5.510 1.00 39.72 292 GLU A C 1
ATOM 2237 O O . GLU A 1 292 ? -4.295 -19.678 -5.768 1.00 39.72 292 GLU A O 1
ATOM 2242 N N . ARG A 1 293 ? -5.784 -18.974 -4.251 1.00 39.78 293 ARG A N 1
ATOM 2243 C CA . ARG A 1 293 ? -5.149 -19.676 -3.128 1.00 39.78 293 ARG A CA 1
ATOM 2244 C C . ARG A 1 293 ? -5.339 -21.183 -3.305 1.00 39.78 293 ARG A C 1
ATOM 2246 O O . ARG A 1 293 ? -6.443 -21.694 -3.121 1.00 39.78 293 ARG A O 1
ATOM 2253 N N . ALA A 1 294 ? -4.247 -21.900 -3.560 1.00 36.34 294 ALA A N 1
ATOM 2254 C CA . ALA A 1 294 ? -4.172 -23.337 -3.333 1.00 36.34 294 ALA A CA 1
ATOM 2255 C C . ALA A 1 294 ? -4.375 -23.604 -1.832 1.00 36.34 294 ALA A C 1
ATOM 2257 O O . ALA A 1 294 ? -3.484 -23.402 -1.012 1.00 36.34 294 ALA A O 1
ATOM 2258 N N . GLY A 1 295 ? -5.595 -23.982 -1.459 1.00 36.28 295 GLY A N 1
ATOM 2259 C CA . GLY A 1 295 ? -5.977 -24.122 -0.059 1.00 36.28 295 GLY A CA 1
ATOM 2260 C C . GLY A 1 295 ? -7.316 -24.814 0.128 1.00 36.28 295 GLY A C 1
ATOM 2261 O O . GLY A 1 295 ? -8.163 -24.309 0.854 1.00 36.28 295 GLY A O 1
ATOM 2262 N N . ARG A 1 296 ? -7.519 -25.959 -0.530 1.00 32.56 296 ARG A N 1
ATOM 2263 C CA . ARG A 1 296 ? -8.487 -26.981 -0.111 1.00 32.56 296 ARG A CA 1
ATOM 2264 C C . ARG A 1 296 ? -8.005 -28.339 -0.606 1.00 32.56 296 ARG A C 1
ATOM 2266 O O . ARG A 1 296 ? -8.363 -28.797 -1.686 1.00 32.56 296 ARG A O 1
ATOM 2273 N N . THR A 1 297 ? -7.178 -28.991 0.203 1.00 33.78 297 THR A N 1
ATOM 2274 C CA . THR A 1 297 ? -7.052 -30.447 0.181 1.00 33.78 297 THR A CA 1
ATOM 2275 C C . THR A 1 297 ? -8.446 -31.023 0.415 1.00 33.78 297 THR A C 1
ATOM 2277 O O . THR A 1 297 ? -8.957 -31.054 1.532 1.00 33.78 297 THR A O 1
ATOM 2280 N N . ALA A 1 298 ? -9.104 -31.424 -0.671 1.00 34.03 298 ALA A N 1
ATOM 2281 C CA . ALA A 1 298 ? -10.284 -32.260 -0.598 1.00 34.03 298 ALA A CA 1
ATOM 2282 C C . ALA A 1 298 ? -9.850 -33.582 0.040 1.00 34.03 298 ALA A C 1
ATOM 2284 O O . ALA A 1 298 ? -9.179 -34.405 -0.584 1.00 34.03 298 ALA A O 1
ATOM 2285 N N . HIS A 1 299 ? -10.197 -33.759 1.312 1.00 34.88 299 HIS A N 1
ATOM 2286 C CA . HIS A 1 299 ? -10.098 -35.035 1.994 1.00 34.88 299 HIS A CA 1
ATOM 2287 C C . HIS A 1 299 ? -11.047 -36.004 1.282 1.00 34.88 299 HIS A C 1
ATOM 2289 O O . HIS A 1 299 ? -12.247 -36.043 1.541 1.00 34.88 299 HIS A O 1
ATOM 2295 N N . ARG A 1 300 ? -10.514 -36.749 0.312 1.00 31.00 300 ARG A N 1
ATOM 2296 C CA . ARG A 1 300 ? -11.215 -37.864 -0.320 1.00 31.00 300 ARG A CA 1
ATOM 2297 C C . ARG A 1 300 ? -11.340 -38.969 0.739 1.00 31.00 300 ARG A C 1
ATOM 2299 O O . ARG A 1 300 ? -10.305 -39.384 1.266 1.00 31.00 300 ARG A O 1
ATOM 2306 N N . PRO A 1 301 ? -12.549 -39.430 1.098 1.00 35.16 301 PRO A N 1
ATOM 2307 C CA . PRO A 1 301 ? -12.684 -40.577 1.982 1.00 35.16 301 PRO A CA 1
ATOM 2308 C C . PRO A 1 301 ? -12.280 -41.847 1.212 1.00 35.16 301 PRO A C 1
ATOM 2310 O O . PRO A 1 301 ? -12.443 -41.900 -0.014 1.00 35.16 301 PRO A O 1
ATOM 2313 N N . PRO A 1 302 ? -11.724 -42.867 1.887 1.00 39.47 302 PRO A N 1
ATOM 2314 C CA . PRO A 1 302 ? -11.346 -44.113 1.232 1.00 39.47 302 PRO A CA 1
ATOM 2315 C C . PRO A 1 302 ? -12.601 -44.841 0.721 1.00 39.47 302 PRO A C 1
ATOM 2317 O O . PRO A 1 302 ? -13.669 -44.714 1.327 1.00 39.47 302 PRO A O 1
ATOM 2320 N N . PRO A 1 303 ? -12.509 -45.606 -0.382 1.00 38.91 303 PRO A N 1
ATOM 2321 C CA . PRO A 1 303 ? -13.655 -46.336 -0.901 1.00 38.91 303 PRO A CA 1
ATOM 2322 C C . PRO A 1 303 ? -14.112 -47.382 0.121 1.00 38.91 303 PRO A C 1
ATOM 2324 O O . PRO A 1 303 ? -13.353 -48.265 0.524 1.00 38.91 303 PRO A O 1
ATOM 2327 N N . GLY A 1 304 ? -15.368 -47.252 0.547 1.00 35.94 304 GLY A N 1
ATOM 2328 C CA . GLY A 1 304 ? -16.036 -48.206 1.416 1.00 35.94 304 GLY A CA 1
ATOM 2329 C C . GLY A 1 304 ? -16.104 -49.585 0.764 1.00 35.94 304 GLY A C 1
ATOM 2330 O O . GLY A 1 304 ? -16.502 -49.729 -0.391 1.00 35.94 304 GLY A O 1
ATOM 2331 N N . ARG A 1 305 ? -15.717 -50.603 1.537 1.00 35.66 305 ARG A N 1
ATOM 2332 C CA . ARG A 1 305 ? -16.024 -52.012 1.275 1.00 35.66 305 ARG A CA 1
ATOM 2333 C C . ARG A 1 305 ? -17.525 -52.162 1.028 1.00 35.66 305 ARG A C 1
ATOM 2335 O O . ARG A 1 305 ? -18.315 -51.861 1.916 1.00 35.66 305 ARG A O 1
ATOM 2342 N N . VAL A 1 306 ? -17.894 -52.700 -0.129 1.00 39.22 306 VAL A N 1
ATOM 2343 C CA . VAL A 1 306 ? -19.214 -53.299 -0.346 1.00 39.22 306 VAL A CA 1
ATOM 2344 C C . VAL A 1 306 ? -19.165 -54.728 0.210 1.00 39.22 306 VAL A C 1
ATOM 2346 O O . VAL A 1 306 ? -18.324 -55.510 -0.239 1.00 39.22 306 VAL A O 1
ATOM 2349 N N . PRO A 1 307 ? -20.008 -55.098 1.187 1.00 34.97 307 PRO A N 1
ATOM 2350 C CA . PRO A 1 307 ? -20.199 -56.484 1.574 1.00 34.97 307 PRO A CA 1
ATOM 2351 C C . PRO A 1 307 ? -21.373 -57.093 0.798 1.00 34.97 307 PRO A C 1
ATOM 2353 O O . PRO A 1 307 ? -22.466 -56.536 0.783 1.00 34.97 307 PRO A O 1
ATOM 2356 N N . GLY A 1 308 ? -21.156 -58.281 0.234 1.00 32.19 308 GLY A N 1
ATOM 2357 C CA . GLY A 1 308 ? -22.237 -59.226 -0.048 1.00 32.19 308 GLY A CA 1
ATOM 2358 C C . GLY A 1 308 ? -22.420 -59.605 -1.513 1.00 32.19 308 GLY A C 1
ATOM 2359 O O . GLY A 1 308 ? -23.178 -58.965 -2.226 1.00 32.19 308 GLY A O 1
ATOM 2360 N N . ALA A 1 309 ? -21.791 -60.712 -1.913 1.00 30.52 309 ALA A N 1
ATOM 2361 C CA . ALA A 1 309 ? -22.437 -61.761 -2.704 1.00 30.52 309 ALA A CA 1
ATOM 2362 C C . ALA A 1 309 ? -21.523 -63.000 -2.756 1.00 30.52 309 ALA A C 1
ATOM 2364 O O . ALA A 1 309 ? -20.523 -63.041 -3.465 1.00 30.52 309 ALA A O 1
ATOM 2365 N N . GLN A 1 310 ? -21.883 -64.021 -1.987 1.00 32.69 310 GLN A N 1
ATOM 2366 C CA . GLN A 1 310 ? -21.565 -65.427 -2.242 1.00 32.69 310 GLN A CA 1
ATOM 2367 C C . GLN A 1 310 ? -22.890 -66.201 -2.096 1.00 32.69 310 GLN A C 1
ATOM 2369 O O . GLN A 1 310 ? -23.770 -65.700 -1.392 1.00 32.69 310 GLN A O 1
ATOM 2374 N N . PRO A 1 311 ? -23.033 -67.440 -2.604 1.00 43.75 311 PRO A N 1
ATOM 2375 C CA . PRO A 1 311 ? -22.185 -68.165 -3.560 1.00 43.75 311 PRO A CA 1
ATOM 2376 C C . PRO A 1 311 ? -23.000 -68.879 -4.667 1.00 43.75 311 PRO A C 1
ATOM 2378 O O . PRO A 1 311 ? -24.211 -69.051 -4.563 1.00 43.75 311 PRO A O 1
ATOM 2381 N N . ALA A 1 312 ? -22.320 -69.399 -5.692 1.00 32.72 312 ALA A N 1
ATOM 2382 C CA . ALA A 1 312 ? -22.819 -70.545 -6.451 1.00 32.72 312 ALA A CA 1
ATOM 2383 C C . ALA A 1 312 ? -21.760 -71.651 -6.428 1.00 32.72 312 ALA A C 1
ATOM 2385 O O . ALA A 1 312 ? -20.593 -71.446 -6.754 1.00 32.72 312 ALA A O 1
ATOM 2386 N N . VAL A 1 313 ? -22.211 -72.795 -5.934 1.00 33.88 313 VAL A N 1
ATOM 2387 C CA . VAL A 1 313 ? -21.490 -74.018 -5.599 1.00 33.88 313 VAL A CA 1
ATOM 2388 C C . VAL A 1 313 ? -21.245 -74.844 -6.859 1.00 33.88 313 VAL A C 1
ATOM 2390 O O . VAL A 1 313 ? -22.168 -74.983 -7.658 1.00 33.88 313 VAL A O 1
ATOM 2393 N N . SER A 1 314 ? -20.068 -75.468 -6.989 1.00 34.66 314 SER A N 1
ATOM 2394 C CA . SER A 1 314 ? -19.927 -76.870 -7.434 1.00 34.66 314 SER A CA 1
ATOM 2395 C C . SER A 1 314 ? -18.479 -77.384 -7.343 1.00 34.66 314 SER A C 1
ATOM 2397 O O . SER A 1 314 ? -17.557 -76.574 -7.274 1.00 34.66 314 SER A O 1
ATOM 2399 N N . PRO A 1 315 ? -18.284 -78.717 -7.240 1.00 37.69 315 PRO A N 1
ATOM 2400 C CA . PRO A 1 315 ? -17.327 -79.304 -6.305 1.00 37.69 315 PRO A CA 1
ATOM 2401 C C . PRO A 1 315 ? -16.240 -80.170 -6.965 1.00 37.69 315 PRO A C 1
ATOM 2403 O O . PRO A 1 315 ? -16.314 -80.520 -8.138 1.00 37.69 315 PRO A O 1
ATOM 2406 N N . GLY A 1 316 ? -15.295 -80.614 -6.134 1.00 29.12 316 GLY A N 1
ATOM 2407 C CA . GLY A 1 316 ? -14.342 -81.687 -6.432 1.00 29.12 316 GLY A CA 1
ATOM 2408 C C . GLY A 1 316 ? -12.916 -81.149 -6.546 1.00 29.12 316 GLY A C 1
ATOM 2409 O O . GLY A 1 316 ? -12.684 -80.145 -7.195 1.00 29.12 316 GLY A O 1
ATOM 2410 N N . SER A 1 317 ? -11.892 -81.724 -5.930 1.00 33.47 317 SER A N 1
ATOM 2411 C CA . SER A 1 317 ? -11.768 -83.026 -5.289 1.00 33.47 317 SER A CA 1
ATOM 2412 C C . SER A 1 317 ? -10.419 -83.071 -4.567 1.00 33.47 317 SER A C 1
ATOM 2414 O O . SER A 1 317 ? -9.420 -82.655 -5.136 1.00 33.47 317 SER A O 1
ATOM 2416 N N . ALA A 1 318 ? -10.453 -83.606 -3.346 1.00 31.64 318 ALA A N 1
ATOM 2417 C CA . ALA A 1 318 ? -9.478 -84.470 -2.676 1.00 31.64 318 ALA A CA 1
ATOM 2418 C C . ALA A 1 318 ? -7.953 -84.223 -2.760 1.00 31.64 318 ALA A C 1
ATOM 2420 O O . ALA A 1 318 ? -7.360 -84.092 -3.823 1.00 31.64 318 ALA A O 1
ATOM 2421 N N . SER A 1 319 ? -7.346 -84.517 -1.599 1.00 35.19 319 SER A N 1
ATOM 2422 C CA . SER A 1 319 ? -5.994 -85.069 -1.409 1.00 35.19 319 SER A CA 1
ATOM 2423 C C . SER A 1 319 ? -4.891 -84.015 -1.281 1.00 35.19 319 SER A C 1
ATOM 2425 O O . SER A 1 319 ? -4.805 -83.104 -2.084 1.00 35.19 319 SER A O 1
ATOM 2427 N N . SER A 1 320 ? -3.948 -84.060 -0.347 1.00 34.25 320 SER A N 1
ATOM 2428 C CA . SER A 1 320 ? -3.638 -84.899 0.813 1.00 34.25 320 SER A CA 1
ATOM 2429 C C . SER A 1 320 ? -2.287 -84.368 1.302 1.00 34.25 320 SER A C 1
ATOM 2431 O O . SER A 1 320 ? -1.442 -84.082 0.459 1.00 34.25 320 SER A O 1
ATOM 2433 N N . ALA A 1 321 ? -2.070 -84.359 2.624 1.00 37.16 321 ALA A N 1
ATOM 2434 C CA . ALA A 1 321 ? -0.749 -84.469 3.263 1.00 37.16 321 ALA A CA 1
ATOM 2435 C C . ALA A 1 321 ? 0.243 -83.295 3.041 1.00 37.16 321 ALA A C 1
ATOM 2437 O O . ALA A 1 321 ? 0.262 -82.629 2.025 1.00 37.16 321 ALA A O 1
ATOM 2438 N N . ARG A 1 322 ? 1.157 -82.954 3.946 1.00 37.28 322 ARG A N 1
ATOM 2439 C CA . ARG A 1 322 ? 1.528 -83.470 5.261 1.00 37.28 322 ARG A CA 1
ATOM 2440 C C . ARG A 1 322 ? 2.416 -82.403 5.909 1.00 37.28 322 ARG A C 1
ATOM 2442 O O . ARG A 1 322 ? 3.237 -81.799 5.237 1.00 37.28 322 ARG A O 1
ATOM 2449 N N . SER A 1 323 ? 2.215 -82.246 7.213 1.00 35.19 323 SER A N 1
ATOM 2450 C CA . SER A 1 323 ? 3.222 -82.128 8.274 1.00 35.19 323 SER A CA 1
ATOM 2451 C C . SER A 1 323 ? 4.468 -81.242 8.115 1.00 35.19 323 SER A C 1
ATOM 2453 O O . SER A 1 323 ? 5.278 -81.433 7.216 1.00 35.19 323 SER A O 1
ATOM 2455 N N . SER A 1 324 ? 4.712 -80.537 9.232 1.00 36.47 324 SER A N 1
ATOM 2456 C CA . SER A 1 324 ? 6.011 -80.321 9.906 1.00 36.47 324 SER A CA 1
ATOM 2457 C C . SER A 1 324 ? 7.021 -79.423 9.185 1.00 36.47 324 SER A C 1
ATOM 2459 O O . SER A 1 324 ? 7.256 -79.563 8.003 1.00 36.47 324 SER A O 1
ATOM 2461 N N . SER A 1 325 ? 7.726 -78.501 9.825 1.00 37.22 325 SER A N 1
ATOM 2462 C CA . SER A 1 325 ? 7.970 -78.259 11.243 1.00 37.22 325 SER A CA 1
ATOM 2463 C C . SER A 1 325 ? 8.621 -76.883 11.373 1.00 37.22 325 SER A C 1
ATOM 2465 O O . SER A 1 325 ? 9.272 -76.375 10.468 1.00 37.22 325 SER A O 1
ATOM 2467 N N . ARG A 1 326 ? 8.397 -76.315 12.547 1.00 40.66 326 ARG A N 1
ATOM 2468 C CA . ARG A 1 326 ? 8.898 -75.062 13.110 1.00 40.66 326 ARG A CA 1
ATOM 2469 C C . ARG A 1 326 ? 10.403 -75.208 13.498 1.00 40.66 326 ARG A C 1
ATOM 2471 O O . ARG A 1 326 ? 10.995 -76.240 13.203 1.00 40.66 326 ARG A O 1
ATOM 2478 N N . PRO A 1 327 ? 11.009 -74.263 14.235 1.00 48.06 327 PRO A N 1
ATOM 2479 C CA . PRO A 1 327 ? 11.911 -73.219 13.747 1.00 48.06 327 PRO A CA 1
ATOM 2480 C C . PRO A 1 327 ? 13.366 -73.384 14.246 1.00 48.06 327 PRO A C 1
ATOM 2482 O O . PRO A 1 327 ? 13.632 -74.172 15.155 1.00 48.06 327 PRO A O 1
ATOM 2485 N N . ARG A 1 328 ? 14.271 -72.533 13.757 1.00 46.97 328 ARG A N 1
ATOM 2486 C CA . ARG A 1 328 ? 15.227 -71.770 14.577 1.00 46.97 328 ARG A CA 1
ATOM 2487 C C . ARG A 1 328 ? 15.766 -70.594 13.779 1.00 46.97 328 ARG A C 1
ATOM 2489 O O . ARG A 1 328 ? 15.933 -70.77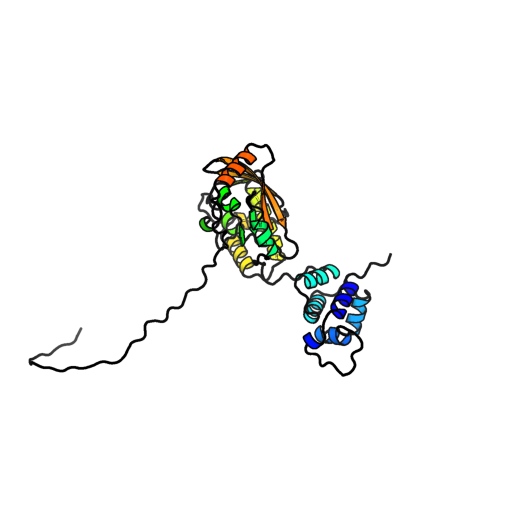0 12.555 1.00 46.97 328 ARG A O 1
#

Sequence (328 aa):
MASTNHFGVALRGWRERFSPLASGLETGPARRIPGLRREELAHLAGLSVDYVVRLEQGRARNPSVQVVTALARALRLDTSERDHLFRCASLAPPAGGHVPLHVPPRVHRFVRQMSDAPVAVYAADWTLVSWNRMWTTTVGDPRTYGWDQGNLVAGMFRSSGGHRVDSIAAWPIRSWAGDEAEEESLVADLRVTAVVYPHDARLTTLVDRLLHTSSRFAHLWSNGTAGLHDGDRKTIEHPLVGDLALDLDVLMVPGSDLRIVAYSAGSGTEDAEKLDSLRGLCPGAALAGTPERAGRTAHRPPPGRVPGAQPAVSPGSASSARSSSRPR